Protein AF-A0A3P9BSA8-F1 (afdb_monomer_lite)

Structure (mmCIF, N/CA/C/O backbone):
data_AF-A0A3P9BSA8-F1
#
_entry.id   AF-A0A3P9BSA8-F1
#
loop_
_atom_site.group_PDB
_atom_site.id
_atom_site.type_symbol
_atom_site.label_atom_id
_atom_site.label_alt_id
_atom_site.label_comp_id
_atom_site.label_asym_id
_atom_site.label_entity_id
_atom_site.label_seq_id
_atom_site.pdbx_PDB_ins_code
_atom_site.Cartn_x
_atom_site.Cartn_y
_atom_site.Cartn_z
_atom_site.occupancy
_atom_site.B_iso_or_equiv
_atom_site.auth_seq_id
_atom_site.auth_comp_id
_atom_site.auth_asym_id
_atom_site.auth_atom_id
_atom_site.pdbx_PDB_model_num
ATOM 1 N N . MET A 1 1 ? -86.635 -7.377 85.164 1.00 69.00 1 MET A N 1
ATOM 2 C CA . MET A 1 1 ? -85.212 -7.189 85.533 1.00 69.00 1 MET A CA 1
ATOM 3 C C . MET A 1 1 ? -84.323 -8.302 84.973 1.00 69.00 1 MET A C 1
ATOM 5 O O . MET A 1 1 ? -83.409 -7.974 84.232 1.00 69.00 1 MET A O 1
ATOM 9 N N . GLN A 1 2 ? -84.637 -9.587 85.187 1.00 78.50 2 GLN A N 1
ATOM 10 C CA . GLN A 1 2 ? -83.821 -10.720 84.697 1.00 78.50 2 GLN A CA 1
ATOM 11 C C . GLN A 1 2 ? -83.652 -10.814 83.164 1.00 78.50 2 GLN A C 1
ATOM 13 O O . GLN A 1 2 ? -82.550 -11.069 82.695 1.00 78.50 2 GLN A O 1
ATOM 18 N N . ALA A 1 3 ? -84.695 -10.560 82.361 1.00 82.62 3 ALA A N 1
ATOM 19 C CA . ALA A 1 3 ? -84.593 -10.653 80.894 1.00 82.62 3 ALA A CA 1
ATOM 20 C C . ALA A 1 3 ? -83.617 -9.627 80.277 1.00 82.62 3 ALA A C 1
ATOM 22 O O . ALA A 1 3 ? -82.868 -9.955 79.362 1.00 82.62 3 ALA A O 1
ATOM 23 N N . LYS A 1 4 ? -83.572 -8.400 80.821 1.00 86.06 4 LYS A N 1
ATOM 24 C CA . LYS A 1 4 ? -82.600 -7.372 80.407 1.00 86.06 4 LYS A CA 1
ATOM 25 C C . LYS A 1 4 ? -81.171 -7.752 80.797 1.00 86.06 4 LYS A C 1
ATOM 27 O O . LYS A 1 4 ? -80.270 -7.551 79.997 1.00 86.06 4 LYS A O 1
ATOM 32 N N . GLN A 1 5 ? -80.968 -8.319 81.990 1.00 85.50 5 GLN A N 1
ATOM 33 C CA . GLN A 1 5 ? -79.650 -8.809 82.412 1.00 85.50 5 GLN A CA 1
ATOM 34 C C . GLN A 1 5 ? -79.145 -9.932 81.501 1.00 85.50 5 GLN A C 1
ATOM 36 O O . GLN A 1 5 ? -77.985 -9.912 81.113 1.00 85.50 5 GLN A O 1
ATOM 41 N N . LYS A 1 6 ? -80.021 -10.862 81.107 1.00 89.00 6 LYS A N 1
ATOM 42 C CA . LYS A 1 6 ? -79.661 -11.963 80.208 1.00 89.00 6 LYS A CA 1
ATOM 43 C C . LYS A 1 6 ? -79.291 -11.479 78.798 1.00 89.00 6 LYS A C 1
ATOM 45 O O . LYS A 1 6 ? -78.262 -11.877 78.276 1.00 89.00 6 LYS A O 1
ATOM 50 N N . SER A 1 7 ? -80.074 -10.559 78.229 1.00 92.00 7 SER A N 1
ATOM 51 C CA . SER A 1 7 ? -79.771 -9.953 76.922 1.00 92.00 7 SER A CA 1
ATOM 52 C C . SER A 1 7 ? -78.484 -9.115 76.933 1.00 92.00 7 SER A C 1
ATOM 54 O O . SER A 1 7 ? -77.748 -9.115 75.951 1.00 92.00 7 SER A O 1
ATOM 56 N N . LEU A 1 8 ? -78.193 -8.415 78.036 1.00 92.06 8 LEU A N 1
ATOM 57 C CA . LEU A 1 8 ? -76.926 -7.697 78.199 1.00 92.06 8 LEU A CA 1
ATOM 58 C C . LEU A 1 8 ? -75.738 -8.660 78.277 1.00 92.06 8 LEU A C 1
ATOM 60 O O . LEU A 1 8 ? -74.727 -8.392 77.643 1.00 92.06 8 LEU A O 1
ATOM 64 N N . LEU A 1 9 ? -75.876 -9.774 79.002 1.00 92.00 9 LEU A N 1
ATOM 65 C CA . LEU A 1 9 ? -74.841 -10.806 79.087 1.00 92.00 9 LEU A CA 1
ATOM 66 C C . LEU A 1 9 ? -74.529 -11.396 77.702 1.00 92.00 9 LEU A C 1
ATOM 68 O O . LEU A 1 9 ? -73.380 -11.397 77.288 1.00 92.00 9 LEU A O 1
ATOM 72 N N . GLU A 1 10 ? -75.559 -11.776 76.938 1.00 92.94 10 GLU A N 1
ATOM 73 C CA . GLU A 1 10 ? -75.400 -12.294 75.568 1.00 92.94 10 GLU A CA 1
ATOM 74 C C . GLU A 1 10 ? -74.732 -11.274 74.628 1.00 92.94 10 GLU A C 1
ATOM 76 O O . GLU A 1 10 ? -73.956 -11.645 73.747 1.00 92.94 10 GLU A O 1
ATOM 81 N N . ARG A 1 11 ? -75.011 -9.974 74.808 1.00 94.44 11 ARG A N 1
ATOM 82 C CA . ARG A 1 11 ? -74.362 -8.909 74.032 1.00 94.44 11 ARG A CA 1
ATOM 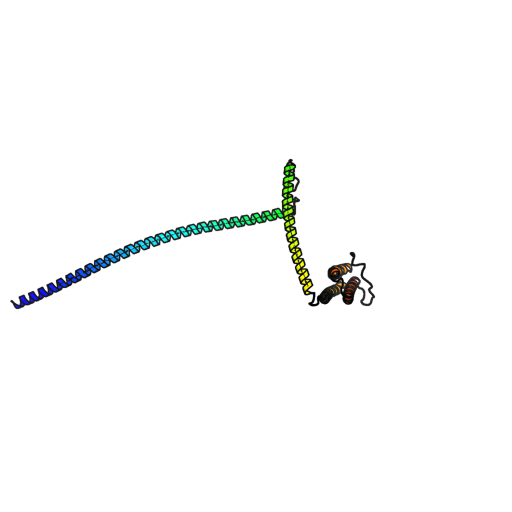83 C C . ARG A 1 11 ? -72.897 -8.721 74.423 1.00 94.44 11 ARG A C 1
ATOM 85 O O . ARG A 1 11 ? -72.099 -8.455 73.531 1.00 94.44 11 ARG A O 1
ATOM 92 N N . VAL A 1 12 ? -72.559 -8.843 75.707 1.00 95.00 12 VAL A N 1
ATOM 93 C CA . VAL A 1 12 ? -71.170 -8.802 76.192 1.00 95.00 12 VAL A CA 1
ATOM 94 C C . VAL A 1 12 ? -70.390 -9.990 75.632 1.00 95.00 12 VAL A C 1
ATOM 96 O O . VAL A 1 12 ? -69.393 -9.762 74.963 1.00 95.00 12 VAL A O 1
ATOM 99 N N . ASP A 1 13 ? -70.912 -11.214 75.744 1.00 94.25 13 ASP A N 1
ATOM 100 C CA . ASP A 1 13 ? -70.261 -12.417 75.199 1.00 94.25 13 ASP A CA 1
ATOM 101 C C . ASP A 1 13 ? -70.039 -12.327 73.675 1.00 94.25 13 ASP A C 1
ATOM 103 O O . ASP A 1 13 ? -69.041 -12.811 73.139 1.00 94.25 13 ASP A O 1
ATOM 107 N N . ALA A 1 14 ? -70.986 -11.723 72.947 1.00 95.62 14 ALA A N 1
ATOM 108 C CA . ALA A 1 14 ? -70.851 -11.494 71.510 1.00 95.62 14 ALA A CA 1
ATOM 109 C C . ALA A 1 14 ? -69.770 -10.452 71.186 1.00 95.62 14 ALA A C 1
ATOM 111 O O . ALA A 1 14 ? -69.006 -10.655 70.246 1.00 95.62 14 ALA A O 1
ATOM 112 N N . LEU A 1 15 ? -69.704 -9.362 71.958 1.00 95.44 15 LEU A N 1
ATOM 113 C CA . LEU A 1 15 ? -68.669 -8.338 71.810 1.00 95.44 15 LEU A CA 1
ATOM 114 C C . LEU A 1 15 ? -67.284 -8.878 72.179 1.00 95.44 15 LEU A C 1
ATOM 116 O O . LEU A 1 15 ? -66.324 -8.551 71.494 1.00 95.44 15 LEU A O 1
ATOM 120 N N . ASP A 1 16 ? -67.177 -9.728 73.200 1.00 95.56 16 ASP A N 1
ATOM 121 C CA . ASP A 1 16 ? -65.910 -10.353 73.591 1.00 95.56 16 ASP A CA 1
ATOM 122 C C . ASP A 1 16 ? -65.367 -11.241 72.465 1.00 95.56 16 ASP A C 1
ATOM 124 O O . ASP A 1 16 ? -64.209 -11.104 72.075 1.00 95.56 16 ASP A O 1
ATOM 128 N N . LYS A 1 17 ? -66.224 -12.062 71.841 1.00 95.50 17 LYS A N 1
ATOM 129 C CA . LYS A 1 17 ? -65.847 -12.847 70.650 1.00 95.50 17 LYS A CA 1
ATOM 130 C C . LYS A 1 17 ? -65.426 -11.971 69.473 1.00 95.50 17 LYS A C 1
ATOM 132 O O . LYS A 1 17 ? -64.481 -12.301 68.763 1.00 95.50 17 LYS A O 1
ATOM 137 N N . GLU A 1 18 ? -66.133 -10.867 69.245 1.00 96.38 18 GLU A N 1
ATOM 138 C CA . GLU A 1 18 ? -65.810 -9.920 68.175 1.00 96.38 18 GLU A CA 1
ATOM 139 C C . GLU A 1 18 ? -64.452 -9.239 68.434 1.00 96.38 18 GLU A C 1
ATOM 141 O O . GLU A 1 18 ? -63.643 -9.105 67.517 1.00 96.38 18 GLU A O 1
ATOM 146 N N . CYS A 1 19 ? -64.148 -8.894 69.690 1.00 95.94 19 CYS A N 1
ATOM 147 C CA . CYS A 1 19 ? -62.846 -8.378 70.115 1.00 95.94 19 CYS A CA 1
ATOM 148 C C . CYS A 1 19 ? -61.715 -9.404 69.935 1.00 95.94 19 CYS A C 1
ATOM 150 O O . CYS A 1 19 ? -60.649 -9.033 69.440 1.00 95.94 19 CYS A O 1
ATOM 152 N N . GLU A 1 20 ? -61.933 -10.674 70.294 1.00 96.25 20 GLU A N 1
ATOM 153 C CA . GLU A 1 20 ? -60.958 -11.759 70.096 1.00 96.25 20 GLU A CA 1
ATOM 154 C C . GLU A 1 20 ? -60.654 -11.986 68.604 1.00 96.25 20 GLU A C 1
ATOM 156 O O . GLU A 1 20 ? -59.488 -12.071 68.204 1.00 96.25 20 GLU A O 1
ATOM 161 N N . GLU A 1 21 ? -61.689 -12.025 67.758 1.00 96.56 21 GLU A N 1
ATOM 162 C CA . GLU A 1 21 ? -61.552 -12.175 66.303 1.00 96.56 21 GLU A CA 1
ATOM 163 C C . GLU A 1 21 ? -60.793 -10.983 65.692 1.00 96.56 21 GLU A C 1
ATOM 165 O O . GLU A 1 21 ? -59.870 -11.168 64.893 1.00 96.56 21 GLU A O 1
ATOM 170 N N . LEU A 1 22 ? -61.128 -9.753 66.102 1.00 96.56 22 LEU A N 1
ATOM 171 C CA . LEU A 1 22 ? -60.435 -8.543 65.655 1.00 96.56 22 LEU A CA 1
ATOM 172 C C . LEU A 1 22 ? -58.971 -8.520 66.104 1.00 96.56 22 LEU A C 1
ATOM 174 O O . LEU A 1 22 ? -58.112 -8.168 65.298 1.00 96.56 22 LEU A O 1
ATOM 178 N N . GLN A 1 23 ? -58.660 -8.924 67.340 1.00 95.94 23 GLN A N 1
ATOM 179 C CA . GLN A 1 23 ? -57.276 -9.037 67.816 1.00 95.94 23 GLN A CA 1
ATOM 180 C C . GLN A 1 23 ? -56.471 -10.040 66.993 1.00 95.94 23 GLN A C 1
ATOM 182 O O . GLN A 1 23 ? -55.339 -9.745 66.608 1.00 95.94 23 GLN A O 1
ATOM 187 N N . LYS A 1 24 ? -57.056 -11.198 66.674 1.00 96.44 24 LYS A N 1
ATOM 188 C CA . LYS A 1 24 ? -56.403 -12.199 65.829 1.00 96.44 24 LYS A CA 1
ATOM 189 C C . LYS A 1 24 ? -56.128 -11.655 64.426 1.00 96.44 24 LYS A C 1
ATOM 191 O O . LYS A 1 24 ? -55.011 -11.775 63.930 1.00 96.44 24 LYS A O 1
ATOM 196 N N . GLN A 1 25 ? -57.115 -11.010 63.802 1.00 96.50 25 GLN A N 1
ATOM 197 C CA . GLN A 1 25 ? -56.941 -10.397 62.482 1.00 96.50 25 GLN A CA 1
ATOM 198 C C . GLN A 1 25 ? -55.922 -9.253 62.490 1.00 96.50 25 GLN A C 1
ATOM 200 O O . GLN A 1 25 ? -55.215 -9.072 61.498 1.00 96.50 25 GLN A O 1
ATOM 205 N N . LEU A 1 26 ? -55.851 -8.479 63.577 1.00 96.44 26 LEU A N 1
ATOM 206 C CA . LEU A 1 26 ? -54.847 -7.434 63.752 1.00 96.44 26 LEU A CA 1
ATOM 207 C C . LEU A 1 26 ? -53.445 -8.051 63.815 1.00 96.44 26 LEU A C 1
ATOM 209 O O . LEU A 1 26 ? -52.583 -7.641 63.049 1.00 96.44 26 LEU A O 1
ATOM 213 N N . GLY A 1 27 ? -53.259 -9.111 64.611 1.00 96.25 27 GLY A N 1
ATOM 214 C CA . GLY A 1 27 ? -51.990 -9.842 64.692 1.00 96.25 27 GLY A CA 1
ATOM 215 C C . GLY A 1 27 ? -51.547 -10.422 63.346 1.00 96.25 27 GLY A C 1
ATOM 216 O O . GLY A 1 27 ? -50.414 -10.213 62.922 1.00 96.25 27 GLY A O 1
ATOM 217 N N . GLU A 1 28 ? -52.458 -11.063 62.606 1.00 96.81 28 GLU A N 1
ATOM 218 C CA . GLU A 1 28 ? -52.155 -11.566 61.258 1.00 96.81 28 GLU A CA 1
ATOM 219 C C . GLU A 1 28 ? -51.806 -10.439 60.269 1.00 96.81 28 GLU A C 1
ATOM 221 O O . GLU A 1 28 ? -50.996 -10.629 59.358 1.00 96.81 28 GLU A O 1
ATOM 226 N N . ARG A 1 29 ? -52.435 -9.263 60.398 1.00 96.00 29 ARG A N 1
ATOM 227 C CA . ARG A 1 29 ? -52.115 -8.087 59.576 1.00 96.00 29 ARG A CA 1
ATOM 228 C C . ARG A 1 29 ? -50.757 -7.496 59.934 1.00 96.00 29 ARG A C 1
ATOM 230 O O . ARG A 1 29 ? -50.018 -7.164 59.010 1.00 96.00 29 ARG A O 1
ATOM 237 N N . ASP A 1 30 ? -50.428 -7.413 61.217 1.00 96.38 30 ASP A N 1
ATOM 238 C CA . ASP A 1 30 ? -49.144 -6.910 61.706 1.00 96.38 30 ASP A CA 1
ATOM 239 C C . ASP A 1 30 ? -47.993 -7.815 61.243 1.00 96.38 30 ASP A C 1
ATOM 241 O O . ASP A 1 30 ? -47.002 -7.325 60.702 1.00 96.38 30 ASP A O 1
ATOM 245 N N . GLU A 1 31 ? -48.149 -9.140 61.325 1.00 96.81 31 GLU A N 1
ATOM 246 C CA . GLU A 1 31 ? -47.165 -10.099 60.800 1.00 96.81 31 GLU A CA 1
ATOM 247 C C . GLU A 1 31 ? -46.960 -9.951 59.284 1.00 96.81 31 GLU A C 1
ATOM 249 O O . GLU A 1 31 ? -45.823 -9.898 58.803 1.00 96.81 31 GLU A O 1
ATOM 254 N N . ARG A 1 32 ? -48.050 -9.819 58.510 1.00 96.88 32 ARG A N 1
ATOM 255 C CA . ARG A 1 32 ? -47.963 -9.556 57.061 1.00 96.88 32 ARG A CA 1
ATOM 256 C C . ARG A 1 32 ? -47.283 -8.220 56.770 1.00 96.88 32 ARG A C 1
ATOM 258 O O . ARG A 1 32 ? -46.502 -8.135 55.825 1.00 96.88 32 ARG A O 1
ATOM 265 N N . GLN A 1 33 ? -47.574 -7.184 57.555 1.00 97.00 33 GLN A N 1
ATOM 266 C CA . GLN A 1 33 ? -46.971 -5.864 57.402 1.00 97.00 33 GLN A CA 1
ATOM 267 C C . GLN A 1 33 ? -45.461 -5.909 57.658 1.00 97.00 33 GLN A C 1
ATOM 269 O O . GLN A 1 33 ? -44.705 -5.352 56.862 1.00 97.00 33 GLN A O 1
ATOM 274 N N . ILE A 1 34 ? -45.019 -6.616 58.700 1.00 97.00 34 ILE A N 1
ATOM 275 C CA . ILE A 1 34 ? -43.595 -6.831 58.993 1.00 97.00 34 ILE A CA 1
ATOM 276 C C . ILE A 1 34 ? -42.922 -7.592 57.842 1.00 97.00 34 ILE A C 1
ATOM 278 O O . ILE A 1 34 ? -41.858 -7.184 57.372 1.00 97.00 34 ILE A O 1
ATOM 282 N N . GLY A 1 35 ? -43.558 -8.652 57.329 1.00 97.88 35 GLY A N 1
ATOM 283 C CA . GLY A 1 35 ? -43.037 -9.419 56.193 1.00 97.88 35 GLY A CA 1
ATOM 284 C C . GLY A 1 35 ? -42.864 -8.572 54.927 1.00 97.88 35 GLY A C 1
ATOM 285 O O . GLY A 1 35 ? -41.809 -8.606 54.292 1.00 97.88 35 GLY A O 1
ATOM 286 N N . LEU A 1 36 ? -43.866 -7.755 54.589 1.00 97.19 36 LEU A N 1
ATOM 287 C CA . LEU A 1 36 ? -43.806 -6.840 53.445 1.00 97.19 36 LEU A CA 1
ATOM 288 C C . LEU A 1 36 ? -42.748 -5.742 53.626 1.00 97.19 36 LEU A C 1
ATOM 290 O O . LEU A 1 36 ? -42.067 -5.397 52.663 1.00 97.19 36 LEU A O 1
ATOM 294 N N . GLN A 1 37 ? -42.582 -5.204 54.839 1.00 97.44 37 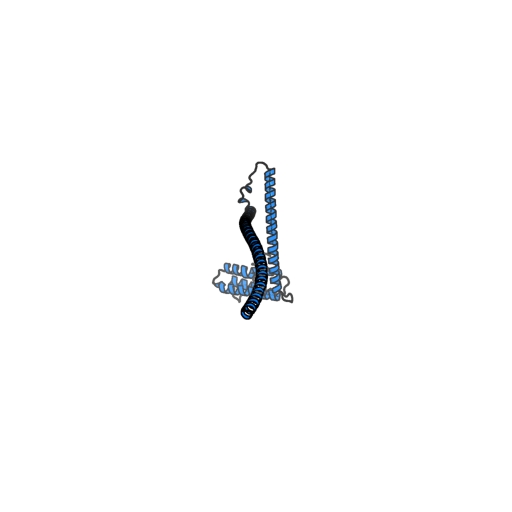GLN A N 1
ATOM 295 C CA . GLN A 1 37 ? -41.529 -4.226 55.134 1.00 97.44 37 GLN A CA 1
ATOM 296 C C . GLN A 1 37 ? -40.132 -4.826 54.961 1.00 97.44 37 GLN A C 1
ATOM 298 O O . GLN A 1 37 ? -39.281 -4.197 54.336 1.00 97.44 37 GLN A O 1
ATOM 303 N N . SER A 1 38 ? -39.912 -6.051 55.445 1.00 97.56 38 SER A N 1
ATOM 304 C CA . SER A 1 38 ? -38.637 -6.751 55.267 1.00 97.56 38 SER A CA 1
ATOM 305 C C . SER A 1 38 ? -38.318 -6.986 53.787 1.00 97.56 38 SER A C 1
ATOM 307 O O . SER A 1 38 ? -37.206 -6.696 53.351 1.00 97.56 38 SER A O 1
ATOM 309 N N . GLN A 1 39 ? -39.304 -7.416 52.990 1.00 98.00 39 GLN A N 1
ATOM 310 C CA . GLN A 1 39 ? -39.134 -7.583 51.542 1.00 98.00 39 GLN A CA 1
ATOM 311 C C . GLN A 1 39 ? -38.839 -6.256 50.835 1.00 98.00 39 GLN A C 1
ATOM 313 O O . GLN A 1 39 ? -37.953 -6.195 49.988 1.00 98.00 39 GLN A O 1
ATOM 318 N N . LEU A 1 40 ? -39.553 -5.180 51.182 1.00 97.25 40 LEU A N 1
ATOM 319 C CA . LEU A 1 40 ? -39.298 -3.851 50.621 1.00 97.25 40 LEU A CA 1
ATOM 320 C C . LEU A 1 40 ? -37.881 -3.369 50.919 1.00 97.25 40 LEU A C 1
ATOM 322 O O . LEU A 1 40 ? -37.245 -2.787 50.041 1.00 97.25 40 LEU A O 1
ATOM 326 N N . GLN A 1 41 ? -37.393 -3.616 52.133 1.00 97.69 41 GLN A N 1
ATOM 327 C CA . GLN A 1 41 ? -36.051 -3.225 52.532 1.00 97.69 41 GLN A CA 1
ATOM 328 C C . GLN A 1 41 ? -34.992 -3.987 51.731 1.00 97.69 41 GLN A C 1
ATOM 330 O O . GLN A 1 41 ? -34.142 -3.345 51.113 1.00 97.69 41 GLN A O 1
ATOM 335 N N . GLN A 1 42 ? -35.128 -5.312 51.619 1.00 97.94 42 GLN A N 1
ATOM 336 C CA . GLN A 1 42 ? -34.238 -6.146 50.807 1.00 97.94 42 GLN A CA 1
ATOM 337 C C . GLN A 1 42 ? -34.230 -5.715 49.330 1.00 97.94 42 GLN A C 1
ATOM 339 O O . GLN A 1 42 ? -33.172 -5.496 48.746 1.00 97.94 42 GLN A O 1
ATOM 344 N N . MET A 1 43 ? -35.407 -5.496 48.735 1.00 96.81 43 MET A N 1
ATOM 345 C CA . MET A 1 43 ? -35.515 -5.015 47.352 1.00 96.81 43 MET A CA 1
ATOM 346 C C . MET A 1 43 ? -34.901 -3.620 47.163 1.00 96.81 43 MET A C 1
ATOM 348 O O . MET A 1 43 ? -34.460 -3.277 46.064 1.00 96.81 43 MET A O 1
ATOM 352 N N . SER A 1 44 ? -34.897 -2.785 48.208 1.00 97.12 44 SER A N 1
ATOM 353 C CA . SER A 1 44 ? -34.256 -1.468 48.167 1.00 97.12 44 SER A CA 1
ATOM 354 C C . SER A 1 44 ? -32.730 -1.580 48.188 1.00 97.12 44 SER A C 1
ATOM 356 O O . SER A 1 44 ? -32.078 -0.904 47.394 1.00 97.12 44 SER A O 1
ATOM 358 N N . GLU A 1 45 ? -32.185 -2.485 49.005 1.00 97.94 45 GLU A N 1
ATOM 359 C CA . GLU A 1 45 ? -30.748 -2.756 49.112 1.00 97.94 45 GLU A CA 1
ATOM 360 C C . GLU A 1 45 ? -30.205 -3.335 47.797 1.00 97.94 45 GLU A C 1
ATOM 362 O O . GLU A 1 45 ? -29.267 -2.782 47.221 1.00 97.94 45 GLU A O 1
ATOM 367 N N . GLU A 1 46 ? -30.872 -4.349 47.233 1.00 97.94 46 GLU A N 1
ATOM 368 C CA . GLU A 1 46 ? -30.516 -4.931 45.927 1.00 97.94 46 GLU A CA 1
ATOM 369 C C . GLU A 1 46 ? -30.540 -3.879 44.803 1.00 97.94 46 GLU A C 1
ATOM 371 O O . GLU A 1 46 ? -29.680 -3.849 43.918 1.00 97.94 46 GLU A O 1
ATOM 376 N N . LYS A 1 47 ? -31.514 -2.962 44.836 1.00 97.25 47 LYS A N 1
ATOM 377 C CA . LYS A 1 47 ? -31.618 -1.871 43.861 1.00 97.25 47 LYS A CA 1
ATOM 378 C C . LYS A 1 47 ? -30.472 -0.867 43.991 1.00 97.25 47 LYS A C 1
ATOM 380 O O . LYS A 1 47 ? -30.019 -0.352 42.966 1.00 97.25 47 LYS A O 1
ATOM 385 N N . GLU A 1 48 ? -30.042 -0.533 45.204 1.00 97.88 48 GLU A N 1
ATOM 386 C CA . GLU A 1 48 ? -28.886 0.346 45.411 1.00 97.88 48 GLU A CA 1
ATOM 387 C C . GLU A 1 48 ? -27.586 -0.318 44.959 1.00 97.88 48 GLU A C 1
ATOM 389 O O . GLU A 1 48 ? -26.784 0.319 44.273 1.00 97.88 48 GLU A O 1
ATOM 394 N N . GLU A 1 49 ? -27.426 -1.610 45.230 1.00 98.06 49 GLU A N 1
ATOM 395 C CA . GLU A 1 49 ? -26.252 -2.373 44.815 1.00 98.06 49 GLU A CA 1
ATOM 396 C C . GLU A 1 49 ? -26.144 -2.466 43.283 1.00 98.06 49 GLU A C 1
ATOM 398 O O . GLU A 1 49 ? -25.102 -2.149 42.702 1.00 98.06 49 GLU A O 1
ATOM 403 N N . LEU A 1 50 ? -27.249 -2.775 42.594 1.00 98.06 50 LEU A N 1
ATOM 404 C CA . LEU A 1 50 ? -27.300 -2.775 41.128 1.00 98.06 50 LEU A CA 1
ATOM 405 C C . LEU A 1 50 ? -27.040 -1.387 40.529 1.00 98.06 50 LEU A C 1
ATOM 407 O O . LEU A 1 50 ? -26.399 -1.269 39.481 1.00 98.06 50 LEU A O 1
ATOM 411 N N . ARG A 1 51 ? -27.511 -0.317 41.181 1.00 98.19 51 ARG A N 1
ATOM 412 C CA . ARG A 1 51 ? -27.218 1.061 40.754 1.00 98.19 51 ARG A CA 1
ATOM 413 C C . ARG A 1 51 ? -25.732 1.379 40.875 1.00 98.19 51 ARG A C 1
ATOM 415 O O . ARG A 1 51 ? -25.177 1.943 39.934 1.00 98.19 51 ARG A O 1
ATOM 422 N N . ALA A 1 52 ? -25.093 0.985 41.975 1.00 97.81 52 ALA A N 1
ATOM 423 C CA . ALA A 1 52 ? -23.657 1.166 42.166 1.00 97.81 52 ALA A CA 1
ATOM 424 C C . ALA A 1 52 ? -22.848 0.402 41.102 1.00 97.81 52 ALA A C 1
ATOM 426 O O . ALA A 1 52 ? -21.951 0.970 40.470 1.00 97.81 52 ALA A O 1
ATOM 427 N N . GLN A 1 53 ? -23.220 -0.850 40.819 1.00 98.31 53 GLN A N 1
ATOM 428 C CA . GLN A 1 53 ? -22.596 -1.643 39.754 1.00 98.31 53 GLN A CA 1
ATOM 429 C C . GLN A 1 53 ? -22.758 -0.986 38.378 1.00 98.31 53 GLN A C 1
ATOM 431 O O . GLN A 1 53 ? -21.795 -0.910 37.614 1.00 98.31 53 GLN A O 1
ATOM 436 N N . LEU A 1 54 ? -23.946 -0.459 38.061 1.00 98.12 54 LEU A N 1
ATOM 437 C CA . LEU A 1 54 ? -24.187 0.234 36.796 1.00 98.12 54 LEU A CA 1
ATOM 438 C C . LEU A 1 54 ? -23.306 1.482 36.656 1.00 98.12 54 LEU A C 1
ATOM 440 O O . LEU A 1 54 ? -22.712 1.683 35.597 1.00 98.12 54 LEU A O 1
ATOM 444 N N . THR A 1 55 ? -23.175 2.289 37.713 1.00 97.81 55 THR A N 1
ATOM 445 C CA . THR A 1 55 ? -22.287 3.465 37.693 1.00 97.81 55 THR A CA 1
ATOM 446 C C . THR A 1 55 ? -20.823 3.073 37.508 1.00 97.81 55 THR A C 1
ATOM 448 O O . THR A 1 55 ? -20.120 3.676 36.700 1.00 97.81 55 THR A O 1
ATOM 451 N N . GLN A 1 56 ? -20.373 1.997 38.159 1.00 98.25 56 GLN A N 1
ATOM 452 C CA . GLN A 1 56 ? -19.011 1.493 37.995 1.00 98.25 56 GLN A CA 1
ATOM 453 C C . GLN A 1 56 ? -18.746 1.005 36.561 1.00 98.25 56 GLN A C 1
ATOM 455 O O . GLN A 1 56 ? -17.679 1.268 36.002 1.00 98.25 56 GLN A O 1
ATOM 460 N N . GLN A 1 57 ? -19.716 0.323 35.944 1.00 97.38 57 GLN A N 1
ATOM 461 C CA . GLN A 1 57 ? -19.632 -0.106 34.544 1.00 97.38 57 GLN A CA 1
ATOM 462 C C . GLN A 1 57 ? -19.596 1.091 33.582 1.00 97.38 57 GLN A C 1
ATOM 464 O O . GLN A 1 57 ? -18.829 1.082 32.620 1.00 97.38 57 GLN A O 1
ATOM 469 N N . GLN A 1 58 ? -20.372 2.144 33.850 1.00 98.12 58 GLN A N 1
ATOM 470 C CA . GLN A 1 58 ? -20.346 3.378 33.056 1.00 98.12 58 GLN A CA 1
ATOM 471 C C . GLN A 1 58 ? -18.973 4.062 33.108 1.00 98.12 58 GLN A C 1
ATOM 473 O O . GLN A 1 58 ? -18.433 4.418 32.059 1.00 98.12 58 GLN A O 1
ATOM 478 N N . ASP A 1 59 ? -18.368 4.165 34.292 1.00 98.12 59 ASP A N 1
ATOM 479 C CA . ASP A 1 59 ? -17.024 4.731 34.456 1.00 98.12 59 ASP A CA 1
ATOM 480 C C . ASP A 1 59 ? -15.952 3.906 33.736 1.00 98.12 59 ASP A C 1
ATOM 482 O O . ASP A 1 59 ? -15.042 4.462 33.114 1.00 98.12 59 ASP A O 1
ATOM 486 N N . LEU A 1 60 ? -16.051 2.573 33.788 1.00 98.44 60 LEU A N 1
ATOM 487 C CA . LEU A 1 60 ? -15.135 1.687 33.070 1.00 98.44 60 LEU A CA 1
ATOM 488 C C . LEU A 1 60 ? -15.254 1.877 31.552 1.00 98.44 60 LEU A C 1
ATOM 490 O O . LEU A 1 60 ? -14.239 2.008 30.868 1.00 98.44 60 LEU A O 1
ATOM 494 N N . CYS A 1 61 ? -16.480 1.954 31.029 1.00 98.06 61 CYS A N 1
ATOM 495 C CA . CYS A 1 61 ? -16.730 2.226 29.615 1.00 98.06 61 CYS A CA 1
ATOM 496 C C . CYS A 1 61 ? -16.140 3.572 29.177 1.00 98.06 61 CYS A C 1
ATOM 498 O O . CYS A 1 61 ? -15.526 3.643 28.114 1.00 98.06 61 CYS A O 1
ATOM 500 N N . LEU A 1 62 ? -16.259 4.622 29.997 1.00 98.31 62 LEU A N 1
ATOM 501 C CA . LEU A 1 62 ? -15.651 5.925 29.711 1.00 98.31 62 LEU A CA 1
ATOM 502 C C . LEU A 1 62 ? -14.118 5.853 29.670 1.00 98.31 62 LEU A C 1
ATOM 504 O O . LEU A 1 62 ? -13.501 6.422 28.768 1.00 98.31 62 LEU A O 1
ATOM 508 N N . LYS A 1 63 ? -13.490 5.117 30.596 1.00 98.31 63 LYS A N 1
ATOM 509 C CA . LYS A 1 63 ? -12.032 4.900 30.586 1.00 98.31 63 LYS A CA 1
ATOM 510 C C . LYS A 1 63 ? -11.581 4.171 29.321 1.00 98.31 63 LYS A C 1
ATOM 512 O O . LYS A 1 63 ? -10.686 4.654 28.631 1.00 98.31 63 LYS A O 1
ATOM 517 N N . LEU A 1 64 ? -12.253 3.074 28.969 1.00 98.19 64 LEU A N 1
ATOM 518 C CA . LEU A 1 64 ? -11.959 2.306 27.755 1.00 98.19 64 LEU A CA 1
ATOM 519 C C . LEU A 1 64 ? -12.167 3.135 26.478 1.00 98.19 64 LEU A C 1
ATOM 521 O O . LEU A 1 64 ? -11.387 3.027 25.534 1.00 98.19 64 LEU A O 1
ATOM 525 N N . GLN A 1 65 ? -13.185 3.999 26.446 1.00 98.25 65 GLN A N 1
ATOM 526 C CA . GLN A 1 65 ? -13.428 4.921 25.335 1.00 98.25 65 GLN A CA 1
ATOM 527 C C . GLN A 1 65 ? -12.249 5.893 25.144 1.00 98.25 65 GLN A C 1
ATOM 529 O O . GLN A 1 65 ? -11.803 6.101 24.014 1.00 98.25 65 GLN A O 1
ATOM 534 N N . ASN A 1 66 ? -11.720 6.453 26.235 1.00 97.94 66 ASN A N 1
ATOM 535 C CA . ASN A 1 66 ? -10.588 7.383 26.199 1.00 97.94 66 ASN A CA 1
ATOM 536 C C . ASN A 1 66 ? -9.283 6.689 25.776 1.00 97.94 66 ASN A C 1
ATOM 538 O O . ASN A 1 66 ? -8.537 7.221 24.948 1.00 97.94 66 ASN A O 1
ATOM 542 N N . GLU A 1 67 ? -9.020 5.484 26.289 1.00 98.12 67 GLU A N 1
ATOM 543 C CA . GLU A 1 67 ? -7.868 4.674 25.871 1.00 98.12 67 GLU A CA 1
ATOM 544 C C . GLU A 1 67 ? -7.948 4.332 24.383 1.00 98.12 67 GLU A C 1
ATOM 546 O O . GLU A 1 67 ? -6.981 4.531 23.647 1.00 98.12 67 GLU A O 1
ATOM 551 N N . LYS A 1 68 ? -9.127 3.915 23.905 1.00 98.12 68 LYS A N 1
ATOM 552 C CA . LYS A 1 68 ? -9.367 3.653 22.482 1.00 98.12 68 LYS A CA 1
ATOM 553 C C . LYS A 1 68 ? -9.068 4.880 21.619 1.00 98.12 68 LYS A C 1
ATOM 555 O O . LYS A 1 68 ? -8.414 4.742 20.591 1.00 98.12 68 LYS A O 1
ATOM 560 N N . GLN A 1 69 ? -9.529 6.068 22.013 1.00 98.31 69 GLN A N 1
ATOM 561 C CA . GLN A 1 69 ? -9.257 7.306 21.270 1.00 98.31 69 GLN A CA 1
ATOM 562 C C . GLN A 1 69 ? -7.763 7.637 21.232 1.00 98.31 69 GLN A C 1
ATOM 564 O O . GLN A 1 69 ? -7.240 8.027 20.190 1.00 98.31 69 GLN A O 1
ATOM 569 N N . THR A 1 70 ? -7.070 7.437 22.352 1.00 98.25 70 THR A N 1
ATOM 570 C CA . THR A 1 70 ? -5.624 7.667 22.455 1.00 98.25 70 THR A CA 1
ATOM 571 C C . THR A 1 70 ? -4.848 6.721 21.538 1.00 98.25 70 THR A C 1
ATOM 573 O O . THR A 1 70 ? -4.015 7.162 20.749 1.00 98.25 70 THR A O 1
ATOM 576 N N . LEU A 1 71 ? -5.170 5.426 21.575 1.00 98.06 71 LEU A N 1
ATOM 577 C CA . LEU A 1 71 ? -4.551 4.418 20.711 1.00 98.06 71 LEU A CA 1
ATOM 578 C C . LEU A 1 71 ? -4.844 4.656 19.228 1.00 98.06 71 LEU A C 1
ATOM 580 O O . LEU A 1 71 ? -3.957 4.480 18.392 1.00 98.06 71 LEU A O 1
ATOM 584 N N . GLN A 1 72 ? -6.064 5.085 18.898 1.00 98.38 72 GLN A N 1
ATOM 585 C CA . GLN A 1 72 ? -6.423 5.445 17.529 1.00 98.38 72 GLN A CA 1
ATOM 586 C C . GLN A 1 72 ? -5.536 6.584 17.022 1.00 98.38 72 GLN A C 1
ATOM 588 O O . GLN A 1 72 ? -4.927 6.456 15.965 1.00 98.38 72 GLN A O 1
ATOM 593 N N . LYS A 1 73 ? -5.378 7.646 17.821 1.00 98.25 73 LYS A N 1
ATOM 594 C CA . LYS A 1 73 ? -4.525 8.784 17.469 1.00 98.25 73 LYS A CA 1
ATOM 595 C C . LYS A 1 73 ? -3.074 8.361 17.218 1.00 98.25 73 LYS A C 1
ATOM 597 O O . LYS A 1 73 ? -2.494 8.757 16.215 1.00 98.25 73 LYS A O 1
ATOM 602 N N . HIS A 1 74 ? -2.506 7.521 18.084 1.00 98.31 74 HIS A N 1
ATOM 603 C CA . HIS A 1 74 ? -1.148 7.003 17.887 1.00 98.31 74 HIS A CA 1
ATOM 604 C C . HIS A 1 74 ? -1.013 6.137 16.632 1.00 98.31 74 HIS A C 1
ATOM 606 O O . HIS A 1 74 ? 0.016 6.177 15.964 1.00 98.31 74 HIS A O 1
ATOM 612 N N . THR A 1 75 ? -2.046 5.363 16.298 1.00 98.00 75 THR A N 1
ATOM 613 C CA . THR A 1 75 ? -2.069 4.562 15.068 1.00 98.00 75 THR A CA 1
ATOM 614 C C . THR A 1 75 ? -2.059 5.464 13.835 1.00 98.00 75 THR A C 1
ATOM 616 O O . THR A 1 75 ? -1.303 5.212 12.899 1.00 98.00 75 THR A O 1
ATOM 619 N N . ASP A 1 76 ? -2.848 6.539 13.851 1.00 98.06 76 ASP A N 1
ATOM 620 C CA . ASP A 1 76 ? -2.910 7.511 12.759 1.00 98.06 76 ASP A CA 1
ATOM 621 C C . ASP A 1 76 ? -1.570 8.259 12.598 1.00 98.06 76 ASP A C 1
ATOM 623 O O . ASP A 1 76 ? -1.063 8.393 11.485 1.00 98.06 76 ASP A O 1
ATOM 627 N N . GLU A 1 77 ? -0.944 8.674 13.706 1.00 98.31 77 GLU A N 1
ATOM 628 C CA . GLU A 1 77 ? 0.398 9.279 13.716 1.00 98.31 77 GLU A CA 1
ATOM 629 C C . GLU A 1 77 ? 1.456 8.331 13.128 1.00 98.31 77 GLU A C 1
ATOM 631 O O . GLU A 1 77 ? 2.258 8.736 12.285 1.00 98.31 77 GLU A O 1
ATOM 636 N N . LEU A 1 78 ? 1.443 7.055 13.528 1.00 98.19 78 LEU A N 1
ATOM 637 C CA . LEU A 1 78 ? 2.397 6.063 13.036 1.00 98.19 78 LEU A CA 1
ATOM 638 C C . LEU A 1 78 ? 2.225 5.802 11.535 1.00 98.19 78 LEU A C 1
ATOM 640 O O . LEU A 1 78 ? 3.220 5.690 10.820 1.00 98.19 78 LEU A O 1
ATOM 644 N N . ASN A 1 79 ? 0.982 5.728 11.052 1.00 98.12 79 ASN A N 1
ATOM 645 C CA . ASN A 1 79 ? 0.692 5.554 9.629 1.00 98.12 79 ASN A CA 1
ATOM 646 C C . ASN A 1 79 ? 1.248 6.714 8.797 1.00 98.12 79 ASN A C 1
ATOM 648 O O . ASN A 1 79 ? 1.922 6.466 7.799 1.00 98.12 79 ASN A O 1
ATOM 652 N N . ASN A 1 80 ? 1.059 7.956 9.253 1.00 97.81 80 ASN A N 1
ATOM 653 C CA . ASN A 1 80 ? 1.615 9.130 8.579 1.00 97.81 80 ASN A CA 1
ATOM 654 C C . ASN A 1 80 ? 3.151 9.072 8.519 1.00 97.81 80 ASN A C 1
ATOM 656 O O . ASN A 1 80 ? 3.723 9.222 7.443 1.00 97.81 80 ASN A O 1
ATOM 660 N N . CYS A 1 81 ? 3.823 8.755 9.633 1.00 98.06 81 CYS A N 1
ATOM 661 C CA . CYS A 1 81 ? 5.282 8.586 9.653 1.00 98.06 81 CYS A CA 1
ATOM 662 C C . CYS A 1 81 ? 5.759 7.488 8.690 1.00 98.06 81 CYS A C 1
ATOM 664 O O . CYS A 1 81 ? 6.796 7.617 8.040 1.00 98.06 81 CYS A O 1
ATOM 666 N N . VAL A 1 82 ? 5.021 6.379 8.610 1.00 98.00 82 VAL A N 1
ATOM 667 C CA . VAL A 1 82 ? 5.335 5.279 7.694 1.00 98.00 82 VAL A CA 1
ATOM 668 C C . VAL A 1 82 ? 5.199 5.726 6.240 1.00 98.00 82 VAL A C 1
ATOM 670 O O . VAL A 1 82 ? 6.036 5.351 5.420 1.00 98.00 82 VAL A O 1
ATOM 673 N N . ASP A 1 83 ? 4.180 6.511 5.908 1.00 97.44 83 ASP A N 1
ATOM 674 C CA . ASP A 1 83 ? 3.984 7.015 4.551 1.00 97.44 83 ASP A CA 1
ATOM 675 C C . ASP A 1 83 ? 5.056 8.044 4.166 1.00 97.44 83 ASP A C 1
ATOM 677 O O . ASP A 1 83 ? 5.669 7.898 3.106 1.00 97.44 83 ASP A O 1
ATOM 681 N N . GLU A 1 84 ? 5.416 8.963 5.065 1.00 97.81 84 GLU A N 1
ATOM 682 C CA . GLU A 1 84 ? 6.557 9.874 4.878 1.00 97.81 84 GLU A CA 1
ATOM 683 C C . GLU A 1 84 ? 7.873 9.107 4.652 1.00 97.81 84 GLU A C 1
ATOM 685 O O . GLU A 1 84 ? 8.644 9.411 3.736 1.00 97.81 84 GLU A O 1
ATOM 690 N N . LEU A 1 85 ? 8.132 8.059 5.443 1.00 96.69 85 LEU A N 1
ATOM 691 C CA . LEU A 1 85 ? 9.321 7.219 5.279 1.00 96.69 85 LEU A CA 1
ATOM 692 C C . LEU A 1 85 ? 9.314 6.454 3.951 1.00 96.69 85 LEU A C 1
ATOM 694 O O . LEU A 1 85 ? 10.368 6.309 3.327 1.00 96.69 85 LEU A O 1
ATOM 698 N N . LYS A 1 86 ? 8.157 5.963 3.493 1.00 97.25 86 LYS A N 1
ATOM 699 C CA . LYS A 1 86 ? 8.044 5.301 2.183 1.00 97.25 86 LYS A CA 1
ATOM 700 C C . LYS A 1 86 ? 8.376 6.265 1.051 1.00 97.25 86 LYS A C 1
ATOM 702 O O . LYS A 1 86 ? 9.133 5.882 0.158 1.00 97.25 86 LYS A O 1
ATOM 707 N N . GLU A 1 87 ? 7.839 7.483 1.091 1.00 97.31 87 GLU A N 1
ATOM 708 C CA . GLU A 1 87 ? 8.139 8.524 0.104 1.00 97.31 87 GLU A CA 1
ATOM 709 C C . GLU A 1 87 ? 9.630 8.877 0.113 1.00 97.31 87 GLU A C 1
ATOM 711 O O . GLU A 1 87 ? 10.273 8.901 -0.939 1.00 97.31 87 GLU A O 1
ATOM 716 N N . TYR A 1 88 ? 10.222 9.037 1.299 1.00 96.50 88 TYR A N 1
ATOM 717 C CA . TYR A 1 88 ? 11.651 9.304 1.442 1.00 96.50 88 TYR A CA 1
ATOM 718 C C . TYR A 1 88 ? 12.525 8.186 0.848 1.00 96.50 88 TYR A C 1
ATOM 720 O O . TYR A 1 88 ? 13.475 8.451 0.109 1.00 96.50 88 TYR A O 1
ATOM 728 N N . VAL A 1 89 ? 12.187 6.919 1.110 1.00 95.12 89 VAL A N 1
ATOM 729 C CA . VAL A 1 89 ? 12.905 5.763 0.547 1.00 95.12 89 VAL A CA 1
ATOM 730 C C . VAL A 1 89 ? 12.757 5.696 -0.975 1.00 95.12 89 VAL A C 1
ATOM 732 O O . VAL A 1 89 ? 13.722 5.359 -1.664 1.00 95.12 89 VAL A O 1
ATOM 735 N N . GLN A 1 90 ? 11.581 6.012 -1.522 1.00 94.00 90 GLN A N 1
ATOM 736 C CA . GLN A 1 90 ? 11.388 6.080 -2.974 1.00 94.00 90 GLN A CA 1
ATOM 737 C C . GLN A 1 90 ? 12.257 7.173 -3.598 1.00 94.00 90 GLN A C 1
ATOM 739 O O . GLN A 1 90 ? 12.992 6.888 -4.545 1.00 94.00 90 GLN A O 1
ATOM 744 N N . ALA A 1 91 ? 12.259 8.372 -3.015 1.00 91.12 91 ALA A N 1
ATOM 745 C CA . ALA A 1 91 ? 13.098 9.475 -3.471 1.00 91.12 91 ALA A CA 1
ATOM 746 C C . ALA A 1 91 ? 14.597 9.117 -3.432 1.00 91.12 91 ALA A C 1
ATOM 748 O O . ALA A 1 91 ? 15.337 9.424 -4.369 1.00 91.12 91 ALA A O 1
ATOM 749 N N . LEU A 1 92 ? 15.057 8.417 -2.386 1.00 82.69 92 LEU A N 1
ATOM 750 C CA . LEU A 1 92 ? 16.438 7.931 -2.309 1.00 82.69 92 LEU A CA 1
ATOM 751 C C . LEU A 1 92 ? 16.765 6.906 -3.400 1.00 82.69 92 LEU A C 1
ATOM 753 O O . LEU A 1 92 ? 17.813 7.021 -4.032 1.00 82.69 92 LEU A O 1
ATOM 757 N N . ARG A 1 93 ? 15.874 5.947 -3.676 1.00 83.38 93 ARG A N 1
ATOM 758 C CA . ARG A 1 93 ? 16.074 4.964 -4.758 1.00 83.38 93 ARG A CA 1
ATOM 759 C C . ARG A 1 93 ? 16.145 5.620 -6.131 1.00 83.38 93 ARG A C 1
ATOM 761 O O . ARG A 1 93 ? 16.975 5.242 -6.954 1.00 83.38 93 ARG A O 1
ATOM 768 N N . GLU A 1 94 ? 15.285 6.601 -6.392 1.00 83.00 94 GLU A N 1
ATOM 769 C CA . GLU A 1 94 ? 15.327 7.364 -7.641 1.00 83.00 94 GLU A CA 1
ATOM 770 C C . GLU A 1 94 ? 16.626 8.158 -7.764 1.00 83.00 94 GLU A C 1
ATOM 772 O O . GLU A 1 94 ?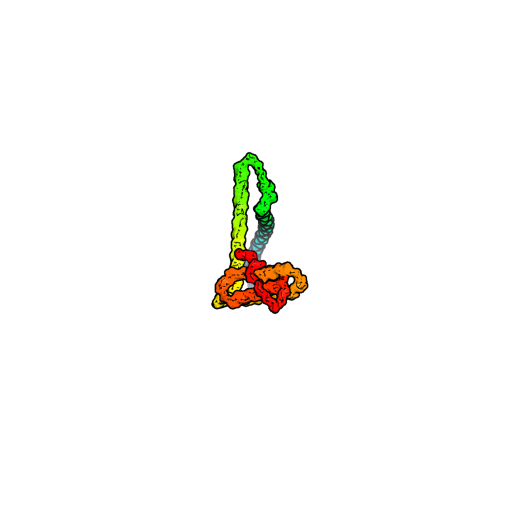 17.254 8.154 -8.825 1.00 83.00 94 GLU A O 1
ATOM 777 N N . ARG A 1 95 ? 17.086 8.766 -6.664 1.00 82.06 95 ARG A N 1
ATOM 778 C CA . ARG A 1 95 ? 18.385 9.436 -6.610 1.00 82.06 95 ARG A CA 1
ATOM 779 C C . ARG A 1 95 ? 19.531 8.464 -6.893 1.00 82.06 95 ARG A C 1
ATOM 781 O O . ARG A 1 95 ? 20.370 8.783 -7.725 1.00 82.06 95 ARG A O 1
ATOM 788 N N . GLU A 1 96 ? 19.572 7.292 -6.262 1.00 75.38 96 GLU A N 1
ATOM 789 C CA . GLU A 1 96 ? 20.595 6.267 -6.530 1.00 75.38 96 GLU A CA 1
ATOM 790 C C . GLU A 1 96 ? 20.596 5.838 -7.999 1.00 75.38 96 GLU A C 1
ATOM 792 O O . GLU A 1 96 ? 21.648 5.817 -8.638 1.00 75.38 96 GLU A O 1
ATOM 797 N N . ARG A 1 97 ? 19.414 5.581 -8.569 1.00 78.88 97 ARG A N 1
ATOM 798 C CA . ARG A 1 97 ? 19.266 5.242 -9.987 1.00 78.88 97 ARG A CA 1
ATOM 799 C C . ARG A 1 97 ? 19.828 6.334 -10.897 1.00 78.88 97 ARG A C 1
ATOM 801 O O . ARG A 1 97 ? 20.546 6.030 -11.848 1.00 78.88 97 ARG A O 1
ATOM 808 N N . LEU A 1 98 ? 19.525 7.600 -10.608 1.00 73.38 98 LEU A N 1
ATOM 809 C CA . LEU A 1 98 ? 20.043 8.735 -11.371 1.00 73.38 98 LEU A CA 1
ATOM 810 C C . LEU A 1 98 ? 21.557 8.895 -11.215 1.00 73.38 98 LEU A C 1
ATOM 812 O O . LEU A 1 98 ? 22.226 9.181 -12.201 1.00 73.38 98 LEU A O 1
ATOM 816 N N . LEU A 1 99 ? 22.111 8.669 -10.023 1.00 66.81 99 LEU A N 1
ATOM 817 C CA . LEU A 1 99 ? 23.558 8.718 -9.785 1.00 66.81 99 LEU A CA 1
ATOM 818 C C . LEU A 1 99 ? 24.306 7.599 -10.526 1.00 66.81 99 LEU A C 1
ATOM 820 O O . LEU A 1 99 ? 25.438 7.802 -10.959 1.00 66.81 99 LEU A O 1
ATOM 824 N N . VAL A 1 100 ? 23.689 6.426 -10.692 1.00 67.44 100 VAL A N 1
ATOM 825 C CA . VAL A 1 100 ? 24.252 5.331 -11.498 1.00 67.44 100 VAL A CA 1
ATOM 826 C C . VAL A 1 100 ? 24.179 5.651 -12.993 1.00 67.44 100 VAL A C 1
ATOM 828 O O . VAL A 1 100 ? 25.167 5.453 -13.697 1.00 67.44 100 VAL A O 1
ATOM 831 N N . ALA A 1 101 ? 23.046 6.175 -13.473 1.00 67.44 101 ALA A N 1
ATOM 832 C CA . ALA A 1 101 ? 22.862 6.538 -14.880 1.00 67.44 101 ALA A CA 1
ATOM 833 C C . ALA A 1 101 ? 23.703 7.757 -15.301 1.00 67.44 101 ALA A C 1
ATOM 835 O O . ALA A 1 101 ? 24.168 7.831 -16.437 1.00 67.44 101 ALA A O 1
ATOM 836 N N . PHE A 1 102 ? 23.915 8.698 -14.380 1.00 70.94 102 PHE A N 1
ATOM 837 C CA . PHE A 1 102 ? 24.632 9.949 -14.608 1.00 70.94 102 PHE A CA 1
ATOM 838 C C . PHE A 1 102 ? 25.635 10.204 -13.473 1.00 70.94 102 PHE A C 1
ATOM 840 O O . PHE A 1 102 ? 25.401 11.063 -12.616 1.00 70.94 102 PHE A O 1
ATOM 847 N N . PRO A 1 103 ? 26.774 9.485 -13.463 1.00 60.78 103 PRO A N 1
ATOM 848 C CA . PRO A 1 103 ? 27.799 9.636 -12.432 1.00 60.78 103 PRO A CA 1
ATOM 849 C C . PRO A 1 103 ? 28.239 11.095 -12.262 1.00 60.78 103 PRO A C 1
ATOM 851 O O . PRO A 1 103 ? 28.345 11.570 -11.135 1.00 60.78 103 PRO A O 1
ATOM 854 N N . GLU A 1 104 ? 28.368 11.822 -13.376 1.00 53.66 104 GLU A N 1
ATOM 855 C CA . GLU A 1 104 ? 28.768 13.236 -13.485 1.00 53.66 104 GLU A CA 1
ATOM 856 C C . GLU A 1 104 ? 27.914 14.216 -12.650 1.00 53.66 104 GLU A C 1
ATOM 858 O O . GLU A 1 104 ? 28.366 15.313 -12.333 1.00 53.66 104 GLU A O 1
ATOM 863 N N . LEU A 1 105 ? 26.678 13.846 -12.282 1.00 54.31 105 LEU A N 1
ATOM 864 C CA . LEU A 1 105 ? 25.774 14.685 -11.476 1.00 54.31 105 LEU A CA 1
ATOM 865 C C . LEU A 1 105 ? 26.075 14.623 -9.971 1.00 54.31 105 LEU A C 1
ATOM 867 O O . LEU A 1 105 ? 25.491 15.372 -9.185 1.00 54.31 105 LEU A O 1
ATOM 871 N N . SER A 1 106 ? 26.966 13.726 -9.551 1.00 55.03 106 SER A N 1
ATOM 872 C CA . SER A 1 106 ? 27.390 13.600 -8.163 1.00 55.03 106 SER A CA 1
ATOM 873 C C . SER A 1 106 ? 28.676 14.402 -7.919 1.00 55.03 106 SER A C 1
ATOM 875 O O . SER A 1 106 ? 29.660 14.194 -8.630 1.00 55.03 106 SER A O 1
ATOM 877 N N . PRO A 1 107 ? 28.741 15.269 -6.887 1.00 53.19 107 PRO A N 1
ATOM 878 C CA . PRO A 1 107 ? 29.990 15.945 -6.515 1.00 53.19 107 PRO A CA 1
ATOM 879 C C . PRO A 1 107 ? 31.142 14.965 -6.215 1.00 53.19 107 PRO A C 1
ATOM 881 O O . PRO A 1 107 ? 32.303 15.329 -6.343 1.00 53.19 107 PRO A O 1
ATOM 884 N N . LEU A 1 108 ? 30.802 13.720 -5.850 1.00 48.03 108 LEU A N 1
ATOM 885 C CA . LEU A 1 108 ? 31.707 12.604 -5.543 1.00 48.03 108 LEU A CA 1
ATOM 886 C C . LEU A 1 108 ? 32.214 11.824 -6.774 1.00 48.03 108 LEU A C 1
ATOM 888 O O . LEU A 1 108 ? 33.150 11.046 -6.632 1.00 48.03 108 LEU A O 1
ATOM 892 N N . ALA A 1 109 ? 31.610 11.967 -7.961 1.00 46.69 109 ALA A N 1
ATOM 893 C CA . ALA A 1 109 ? 32.142 11.352 -9.189 1.00 46.69 109 ALA A CA 1
ATOM 894 C C . ALA A 1 109 ? 33.185 12.223 -9.884 1.00 46.69 109 ALA A C 1
ATOM 896 O O . ALA A 1 109 ? 33.913 11.732 -10.747 1.00 46.69 109 ALA A O 1
ATOM 897 N N . GLN A 1 110 ? 33.294 13.493 -9.494 1.00 52.91 110 GLN A N 1
ATOM 898 C CA . GLN A 1 110 ? 34.540 14.206 -9.709 1.00 52.91 110 GLN A CA 1
ATOM 899 C C . GLN A 1 110 ? 35.596 13.523 -8.837 1.00 52.91 110 GLN A C 1
ATOM 901 O O . GLN A 1 110 ? 35.294 13.231 -7.680 1.00 52.91 110 GLN A O 1
ATOM 906 N N . PRO A 1 111 ? 36.807 13.246 -9.348 1.00 53.28 111 PRO A N 1
ATOM 907 C CA . PRO A 1 111 ? 37.877 12.674 -8.545 1.00 53.28 111 PRO A CA 1
ATOM 908 C C . PRO A 1 111 ? 38.282 13.683 -7.461 1.00 53.28 111 PRO A C 1
ATOM 910 O O . PRO A 1 111 ? 39.200 14.483 -7.633 1.00 53.28 111 PRO A O 1
ATOM 913 N N . GLN A 1 112 ? 37.557 13.681 -6.346 1.00 58.16 112 GLN A N 1
ATOM 914 C CA . GLN A 1 112 ? 37.901 14.418 -5.146 1.00 58.16 112 GLN A CA 1
ATOM 915 C C . GLN A 1 112 ? 38.902 13.553 -4.402 1.00 58.16 112 GLN A C 1
ATOM 917 O O . GLN A 1 112 ? 38.531 12.660 -3.649 1.00 58.16 112 GLN A O 1
ATOM 922 N N . SER A 1 113 ? 40.187 13.770 -4.682 1.00 67.31 113 SER A N 1
ATOM 923 C CA . SER A 1 113 ? 41.223 13.090 -3.921 1.00 67.31 113 SER A CA 1
ATOM 924 C C . SER A 1 113 ? 41.171 13.587 -2.484 1.00 67.31 113 SER A C 1
ATOM 926 O O . SER A 1 113 ? 41.394 14.770 -2.222 1.00 67.31 113 SER A O 1
ATOM 928 N N . THR A 1 114 ? 40.943 12.677 -1.543 1.00 73.50 114 THR A N 1
ATOM 929 C CA . THR A 1 114 ? 41.025 12.979 -0.110 1.00 73.50 114 THR A CA 1
ATOM 930 C C . THR A 1 114 ? 42.490 13.173 0.329 1.00 73.50 114 THR A C 1
ATOM 932 O O . THR A 1 114 ? 42.779 13.348 1.510 1.00 73.50 114 THR A O 1
ATOM 935 N N . GLY A 1 115 ? 43.452 13.090 -0.605 1.00 72.56 115 GLY A N 1
ATOM 936 C CA . GLY A 1 115 ? 44.892 13.060 -0.339 1.00 72.56 115 GLY A CA 1
ATOM 937 C C . GLY A 1 115 ? 45.392 11.702 0.166 1.00 72.56 115 GLY A C 1
ATOM 938 O O . GLY A 1 115 ? 46.597 11.510 0.313 1.00 72.56 115 GLY A O 1
ATOM 939 N N . ASN A 1 116 ? 44.488 10.742 0.399 1.00 79.38 116 ASN A N 1
ATOM 940 C CA . ASN A 1 116 ? 44.796 9.382 0.827 1.00 79.38 116 ASN A CA 1
ATOM 941 C C . ASN A 1 116 ? 44.293 8.374 -0.214 1.00 79.38 116 ASN A C 1
ATOM 943 O O . ASN A 1 116 ? 43.124 7.993 -0.228 1.00 79.38 116 ASN A O 1
ATOM 947 N N . VAL A 1 117 ? 45.223 7.903 -1.045 1.00 82.75 117 VAL A N 1
ATOM 948 C CA . VAL A 1 117 ? 44.960 7.006 -2.181 1.00 82.75 117 VAL A CA 1
ATOM 949 C C . VAL A 1 117 ? 44.262 5.709 -1.763 1.00 82.75 117 VAL A C 1
ATOM 951 O O . VAL A 1 117 ? 43.438 5.190 -2.511 1.00 82.75 117 VAL A O 1
ATOM 954 N N . LEU A 1 118 ? 44.554 5.182 -0.568 1.00 83.50 118 LEU A N 1
ATOM 955 C CA . LEU A 1 118 ? 43.941 3.939 -0.097 1.00 83.50 118 LEU A CA 1
ATOM 956 C C . LEU A 1 118 ? 42.449 4.137 0.209 1.00 83.50 118 LEU A C 1
ATOM 958 O O . LEU A 1 118 ? 41.626 3.291 -0.142 1.00 83.50 118 LEU A O 1
ATOM 962 N N . LEU A 1 119 ? 42.110 5.273 0.828 1.00 80.62 119 LEU A N 1
ATOM 963 C CA . LEU A 1 119 ? 40.733 5.641 1.154 1.00 80.62 119 LEU A CA 1
ATOM 964 C C . LEU A 1 119 ? 39.927 5.927 -0.121 1.00 80.62 119 LEU A C 1
ATOM 966 O O . LEU A 1 119 ? 38.814 5.424 -0.272 1.00 80.62 119 LEU A O 1
ATOM 970 N N . ASP A 1 120 ? 40.529 6.663 -1.057 1.00 78.12 120 ASP A N 1
ATOM 971 C CA . ASP A 1 120 ? 39.924 7.005 -2.348 1.00 78.12 120 ASP A CA 1
ATOM 972 C C . ASP A 1 120 ? 39.640 5.730 -3.168 1.00 78.12 120 ASP A C 1
ATOM 974 O O . ASP A 1 120 ? 38.545 5.545 -3.702 1.00 78.12 120 ASP A O 1
ATOM 978 N N . MET A 1 121 ? 40.587 4.783 -3.207 1.00 81.44 121 MET A N 1
ATOM 979 C CA . MET A 1 121 ? 40.413 3.513 -3.921 1.00 81.44 121 MET A CA 1
ATOM 980 C C . MET A 1 121 ? 39.328 2.633 -3.287 1.00 81.44 121 MET A C 1
ATOM 982 O O . MET A 1 121 ? 38.555 1.990 -4.000 1.00 81.44 121 MET A O 1
ATOM 986 N N . GLN A 1 122 ? 39.223 2.625 -1.957 1.00 82.25 122 GLN A N 1
ATOM 987 C CA . GLN A 1 122 ? 38.170 1.897 -1.253 1.00 82.25 122 GLN A CA 1
ATOM 988 C C . GLN A 1 122 ? 36.778 2.470 -1.559 1.00 82.25 122 GLN A C 1
ATOM 990 O O . GLN A 1 122 ? 35.851 1.706 -1.836 1.00 82.25 122 GLN A O 1
ATOM 995 N N . GLN A 1 123 ? 36.631 3.797 -1.564 1.00 78.19 123 GLN A N 1
ATOM 996 C CA . GLN A 1 123 ? 35.375 4.460 -1.926 1.00 78.19 123 GLN A CA 1
ATOM 997 C C . GLN A 1 123 ? 34.991 4.183 -3.387 1.00 78.19 123 GLN A C 1
ATOM 999 O O . GLN A 1 123 ? 33.839 3.852 -3.676 1.00 78.19 123 GLN A O 1
ATOM 1004 N N . GLN A 1 124 ? 35.967 4.219 -4.300 1.00 79.06 124 GLN A N 1
ATOM 1005 C CA . GLN A 1 124 ? 35.765 3.884 -5.712 1.00 79.06 124 GLN A CA 1
ATOM 1006 C C . GLN A 1 124 ? 35.274 2.437 -5.890 1.00 79.06 124 GLN A C 1
ATOM 1008 O O . GLN A 1 124 ? 34.351 2.178 -6.665 1.00 79.06 124 GLN A O 1
ATOM 1013 N N . LEU A 1 125 ? 35.865 1.483 -5.162 1.00 82.31 125 LEU A N 1
ATOM 1014 C CA . LEU A 1 125 ? 35.454 0.077 -5.199 1.00 82.31 125 LEU A CA 1
ATOM 1015 C C . LEU A 1 125 ? 34.033 -0.120 -4.656 1.00 82.31 125 LEU A C 1
ATOM 1017 O O . LEU A 1 125 ? 33.263 -0.876 -5.248 1.00 82.31 125 LEU A O 1
ATOM 1021 N N . GLN A 1 126 ? 33.655 0.582 -3.584 1.00 79.94 126 GLN A N 1
ATOM 1022 C CA . GLN A 1 126 ? 32.283 0.554 -3.063 1.00 79.94 126 GLN A CA 1
ATOM 1023 C C . GLN A 1 126 ? 31.278 1.099 -4.084 1.00 79.94 126 GLN A C 1
ATOM 1025 O O . GLN A 1 126 ? 30.264 0.453 -4.350 1.00 79.94 126 GLN A O 1
ATOM 1030 N N . ALA A 1 127 ? 31.584 2.235 -4.717 1.00 72.25 127 ALA A N 1
ATOM 1031 C CA . ALA A 1 127 ? 30.738 2.811 -5.760 1.00 72.25 127 ALA A CA 1
ATOM 1032 C C . ALA A 1 127 ? 30.587 1.864 -6.963 1.00 72.25 127 ALA A C 1
ATOM 1034 O O . ALA A 1 127 ? 29.483 1.671 -7.474 1.00 72.25 127 ALA A O 1
ATOM 1035 N N . ASN A 1 128 ? 31.679 1.228 -7.391 1.00 80.94 128 ASN A N 1
ATOM 1036 C CA . ASN A 1 128 ? 31.648 0.262 -8.486 1.00 80.94 128 ASN A CA 1
ATOM 1037 C C . ASN A 1 128 ? 30.845 -0.994 -8.131 1.00 80.94 128 ASN A C 1
ATOM 1039 O O . ASN A 1 128 ? 30.090 -1.468 -8.972 1.00 80.94 128 ASN A O 1
ATOM 1043 N N . SER A 1 129 ? 30.940 -1.490 -6.895 1.00 80.44 129 SER A N 1
ATOM 1044 C CA . SER A 1 129 ? 30.128 -2.620 -6.423 1.00 80.44 129 SER A CA 1
ATOM 1045 C C . SER A 1 129 ? 28.626 -2.326 -6.533 1.00 80.44 129 SER A C 1
ATOM 1047 O O . SER A 1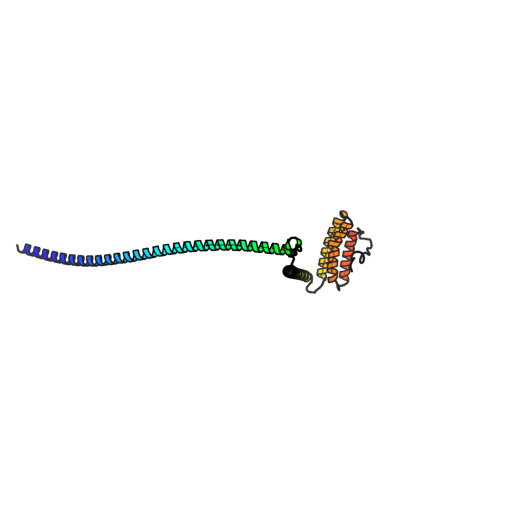 129 ? 27.867 -3.121 -7.084 1.00 80.44 129 SER A O 1
ATOM 1049 N N . ILE A 1 130 ? 28.196 -1.132 -6.109 1.00 76.50 130 ILE A N 1
ATOM 1050 C CA . ILE A 1 130 ? 26.794 -0.701 -6.221 1.00 76.50 130 ILE A CA 1
ATOM 1051 C C . ILE A 1 130 ? 26.364 -0.603 -7.692 1.00 76.50 130 ILE A C 1
ATOM 1053 O O . ILE A 1 130 ? 25.313 -1.127 -8.057 1.00 76.50 130 ILE A O 1
ATOM 1057 N N . ARG A 1 131 ? 27.186 0.014 -8.554 1.00 79.38 131 ARG A N 1
ATOM 1058 C CA . ARG A 1 131 ? 26.900 0.115 -9.998 1.00 79.38 131 ARG A CA 1
ATOM 1059 C C . ARG A 1 131 ? 26.753 -1.258 -10.652 1.00 79.38 131 ARG A C 1
ATOM 1061 O O . ARG A 1 131 ? 25.826 -1.443 -11.433 1.00 79.38 131 ARG A O 1
ATOM 1068 N N . ILE A 1 132 ? 27.635 -2.207 -10.326 1.00 83.25 132 ILE A N 1
ATOM 1069 C CA . ILE A 1 132 ? 27.576 -3.578 -10.851 1.00 83.25 132 ILE A CA 1
ATOM 1070 C C . ILE A 1 132 ? 26.248 -4.234 -10.461 1.00 83.25 132 ILE A C 1
ATOM 1072 O O . ILE A 1 132 ? 25.548 -4.720 -11.343 1.00 83.25 132 ILE A O 1
ATOM 1076 N N . ASN A 1 133 ? 25.841 -4.156 -9.190 1.00 79.56 133 ASN A N 1
ATOM 1077 C CA . ASN A 1 133 ? 24.574 -4.739 -8.730 1.00 79.56 133 ASN A CA 1
ATOM 1078 C C . ASN A 1 133 ? 23.353 -4.158 -9.465 1.00 79.56 133 ASN A C 1
ATOM 1080 O O . ASN A 1 133 ? 22.442 -4.894 -9.848 1.00 79.56 133 ASN A O 1
ATOM 1084 N N . VAL A 1 134 ? 23.330 -2.840 -9.690 1.00 79.19 134 VAL A N 1
ATOM 1085 C CA . VAL A 1 134 ? 22.241 -2.184 -10.433 1.00 79.19 134 VAL A CA 1
ATOM 1086 C C . VAL A 1 134 ? 22.223 -2.645 -11.891 1.00 79.19 134 VAL A C 1
ATOM 1088 O O . VAL A 1 134 ? 21.167 -3.024 -12.396 1.00 79.19 134 VAL A O 1
ATOM 1091 N N . LEU A 1 135 ? 23.384 -2.681 -12.551 1.00 81.69 135 LEU A N 1
ATOM 1092 C CA . LEU A 1 135 ? 23.498 -3.164 -13.930 1.00 81.69 135 LEU A CA 1
ATOM 1093 C C . LEU A 1 135 ? 23.072 -4.633 -14.059 1.00 81.69 135 LEU A C 1
ATOM 1095 O O . LEU A 1 135 ? 22.374 -4.993 -15.005 1.00 81.69 135 LEU A O 1
ATOM 1099 N N . GLU A 1 136 ? 23.438 -5.488 -13.106 1.00 87.56 136 GLU A N 1
ATOM 1100 C CA . GLU A 1 136 ? 22.999 -6.885 -13.064 1.00 87.56 136 GLU A CA 1
ATOM 1101 C C . GLU A 1 136 ? 21.477 -7.003 -12.900 1.00 87.56 136 GLU A C 1
ATOM 1103 O O . GLU A 1 136 ? 20.828 -7.788 -13.601 1.00 87.56 136 GLU A O 1
ATOM 1108 N N . GLN A 1 137 ? 20.875 -6.180 -12.037 1.00 85.75 137 GLN A N 1
ATOM 1109 C CA . GLN A 1 137 ? 19.426 -6.145 -11.855 1.00 85.75 137 GLN A CA 1
ATOM 1110 C C . GLN A 1 137 ? 18.699 -5.677 -13.126 1.00 85.75 137 GLN A C 1
ATOM 1112 O O . GLN A 1 137 ? 17.692 -6.284 -13.520 1.00 85.75 137 GLN A O 1
ATOM 1117 N N . GLU A 1 138 ? 19.198 -4.638 -13.796 1.00 85.50 138 GLU A N 1
ATOM 1118 C CA . GLU A 1 138 ? 18.653 -4.170 -15.074 1.00 85.50 138 GLU A CA 1
ATOM 1119 C C . GLU A 1 138 ? 18.786 -5.243 -16.161 1.00 85.50 138 GLU A C 1
ATOM 1121 O O . GLU A 1 138 ? 17.795 -5.569 -16.820 1.00 85.50 138 GLU A O 1
ATOM 1126 N N . ASN A 1 139 ? 19.947 -5.892 -16.270 1.00 89.50 139 ASN A N 1
ATOM 1127 C CA . ASN A 1 139 ? 20.164 -7.008 -17.192 1.00 89.50 139 ASN A CA 1
ATOM 1128 C C . ASN A 1 139 ? 19.184 -8.164 -16.937 1.00 89.50 139 ASN A C 1
ATOM 1130 O O . ASN A 1 139 ? 18.586 -8.681 -17.881 1.00 89.50 139 ASN A O 1
ATOM 1134 N N . SER A 1 140 ? 18.922 -8.521 -15.674 1.00 93.12 140 SER A N 1
ATOM 1135 C CA . SER A 1 140 ? 17.916 -9.542 -15.326 1.00 93.12 140 SER A CA 1
ATOM 1136 C C . SER A 1 140 ? 16.500 -9.165 -15.788 1.00 93.12 140 SER A C 1
ATOM 1138 O O . SER A 1 140 ? 15.670 -10.021 -16.110 1.00 93.12 140 SER A O 1
ATOM 1140 N N . THR A 1 141 ? 16.198 -7.868 -15.798 1.00 92.44 141 THR A N 1
ATOM 1141 C CA . THR A 1 141 ? 14.893 -7.331 -16.191 1.00 92.44 141 THR A CA 1
ATOM 1142 C C . THR A 1 141 ? 14.761 -7.298 -17.713 1.00 92.44 141 THR A C 1
ATOM 1144 O O . THR A 1 141 ? 13.708 -7.653 -18.254 1.00 92.44 141 THR A O 1
ATOM 1147 N N . LEU A 1 142 ? 15.840 -6.945 -18.414 1.00 93.25 142 LEU A N 1
ATOM 1148 C CA . LEU A 1 142 ? 15.926 -7.015 -19.870 1.00 93.25 142 LEU A CA 1
ATOM 1149 C C . LEU A 1 142 ? 15.801 -8.457 -20.369 1.00 93.25 142 LEU A C 1
ATOM 1151 O O . LEU A 1 142 ? 15.008 -8.703 -21.274 1.00 93.25 142 LEU A O 1
ATOM 1155 N N . LEU A 1 143 ? 16.485 -9.416 -19.737 1.00 93.56 143 LEU A N 1
ATOM 1156 C CA . LEU A 1 143 ? 16.373 -10.838 -20.080 1.00 93.56 143 LEU A CA 1
ATOM 1157 C C . LEU A 1 143 ? 14.928 -11.343 -19.968 1.00 93.56 143 LEU A C 1
ATOM 1159 O O . LEU A 1 143 ? 14.409 -11.914 -20.924 1.00 93.56 143 LEU A O 1
ATOM 1163 N N . ARG A 1 144 ? 14.230 -11.035 -18.865 1.00 93.69 144 ARG A N 1
ATOM 1164 C CA . ARG A 1 144 ? 12.796 -11.356 -18.707 1.00 93.69 144 ARG A CA 1
ATOM 1165 C C . ARG A 1 144 ? 11.914 -10.696 -19.767 1.00 93.69 144 ARG A C 1
ATOM 1167 O O . ARG A 1 144 ? 10.899 -11.252 -20.181 1.00 93.69 144 ARG A O 1
ATOM 1174 N N . SER A 1 145 ? 12.259 -9.483 -20.190 1.00 93.38 145 SER A N 1
ATOM 1175 C CA . SER A 1 145 ? 11.514 -8.776 -21.236 1.00 93.38 145 SER A CA 1
ATOM 1176 C C . SER A 1 145 ? 11.735 -9.413 -22.611 1.00 93.38 145 SER A C 1
ATOM 1178 O O . SER A 1 145 ? 10.778 -9.567 -23.370 1.00 93.38 145 SER A O 1
ATOM 1180 N N . LEU A 1 146 ? 12.966 -9.833 -22.913 1.00 92.50 146 LEU A N 1
ATOM 1181 C CA . LEU A 1 146 ? 13.307 -10.566 -24.133 1.00 92.50 146 LEU A CA 1
ATOM 1182 C C . LEU A 1 146 ? 12.627 -11.936 -24.184 1.00 92.50 146 LEU A C 1
ATOM 1184 O O . LEU A 1 146 ? 12.078 -12.286 -25.225 1.00 92.50 146 LEU A O 1
ATOM 1188 N N . GLU A 1 147 ? 12.591 -12.665 -23.069 1.00 92.56 147 GLU A N 1
ATOM 1189 C CA . GLU A 1 147 ? 11.889 -13.948 -22.950 1.00 92.56 147 GLU A CA 1
ATOM 1190 C C . GLU A 1 147 ? 10.405 -13.802 -23.319 1.00 92.56 147 GLU A C 1
ATOM 1192 O O . GLU A 1 147 ? 9.925 -14.458 -24.243 1.00 92.56 147 GLU A O 1
ATOM 1197 N N . LYS A 1 148 ? 9.708 -12.826 -22.721 1.00 92.31 148 LYS A N 1
ATOM 1198 C CA . LYS A 1 148 ? 8.302 -12.518 -23.046 1.00 92.31 148 LYS A CA 1
ATOM 1199 C C . LYS A 1 148 ? 8.087 -12.132 -24.509 1.00 92.31 148 LYS A C 1
ATOM 1201 O O . LYS A 1 148 ? 7.047 -12.442 -25.093 1.00 92.31 148 LYS A O 1
ATOM 1206 N N . LEU A 1 149 ? 9.021 -11.395 -25.112 1.00 87.06 149 LEU A N 1
ATOM 1207 C CA . LEU A 1 149 ? 8.946 -11.058 -26.537 1.00 87.06 149 LEU A CA 1
ATOM 1208 C C . LEU A 1 149 ? 9.155 -12.299 -27.415 1.00 87.06 149 LEU A C 1
ATOM 1210 O O . LEU A 1 149 ? 8.443 -12.458 -28.409 1.00 87.06 149 LEU A O 1
ATOM 1214 N N . GLY A 1 150 ? 10.066 -13.190 -27.022 1.00 82.62 150 GLY A N 1
ATOM 1215 C CA . GLY A 1 150 ? 10.296 -14.483 -27.662 1.00 82.62 150 GLY A CA 1
ATOM 1216 C C . GLY A 1 150 ? 9.055 -15.375 -27.632 1.00 82.62 150 GLY A C 1
ATOM 1217 O O . GLY A 1 150 ? 8.622 -15.849 -28.682 1.00 82.62 150 GLY A O 1
ATOM 1218 N N . GLU A 1 151 ? 8.415 -15.521 -26.470 1.00 84.12 151 GLU A N 1
ATOM 1219 C CA . GLU A 1 151 ? 7.161 -16.274 -26.311 1.00 84.12 151 GLU A CA 1
ATOM 1220 C C . GLU A 1 151 ? 6.053 -15.741 -27.228 1.00 84.12 151 GLU A C 1
ATOM 1222 O O . GLU A 1 151 ? 5.379 -16.502 -27.926 1.00 84.12 151 GLU A O 1
ATOM 1227 N N . ARG A 1 152 ? 5.885 -14.413 -27.294 1.00 80.62 152 ARG A N 1
ATOM 1228 C CA . ARG A 1 152 ? 4.904 -13.778 -28.192 1.00 80.62 152 ARG A CA 1
ATOM 1229 C C . ARG A 1 152 ? 5.211 -14.055 -29.660 1.00 80.62 152 ARG A C 1
ATOM 1231 O O . ARG A 1 152 ? 4.289 -14.307 -30.436 1.00 80.62 152 ARG A O 1
ATOM 1238 N N . ALA A 1 153 ? 6.482 -14.002 -30.055 1.00 74.12 153 ALA A N 1
ATOM 1239 C CA . ALA A 1 153 ? 6.899 -14.304 -31.420 1.00 74.12 153 ALA A CA 1
ATOM 1240 C C . ALA A 1 153 ? 6.621 -15.774 -31.780 1.00 74.12 153 ALA A C 1
ATOM 1242 O O . ALA A 1 153 ? 6.055 -16.040 -32.842 1.00 74.12 153 ALA A O 1
ATOM 1243 N N . GLN A 1 154 ? 6.925 -16.711 -30.876 1.00 70.19 154 GLN A N 1
ATOM 1244 C CA . GLN A 1 154 ? 6.639 -18.139 -31.047 1.00 70.19 154 GLN A CA 1
ATOM 1245 C C . GLN A 1 154 ? 5.138 -18.422 -31.128 1.00 70.19 154 GLN A C 1
ATOM 1247 O O . GLN A 1 154 ? 4.695 -19.134 -32.026 1.00 70.19 154 GLN A O 1
ATOM 1252 N N . HIS A 1 155 ? 4.337 -17.823 -30.246 1.00 72.81 155 HIS A N 1
ATOM 1253 C CA . HIS A 1 155 ? 2.883 -17.957 -30.275 1.00 72.81 155 HIS A CA 1
ATOM 1254 C C . HIS A 1 155 ? 2.291 -17.424 -31.590 1.00 72.81 155 HIS A C 1
ATOM 1256 O O . HIS A 1 155 ? 1.427 -18.055 -32.200 1.00 72.81 155 HIS A O 1
ATOM 1262 N N . ASN A 1 156 ? 2.790 -16.283 -32.075 1.00 68.81 156 ASN A N 1
ATOM 1263 C CA . ASN A 1 156 ? 2.387 -15.743 -33.370 1.00 68.81 156 ASN A CA 1
ATOM 1264 C C . ASN A 1 156 ? 2.781 -16.675 -34.521 1.00 68.81 156 ASN A C 1
ATOM 1266 O O . ASN A 1 156 ? 1.954 -16.919 -35.392 1.00 68.81 156 ASN A O 1
ATOM 1270 N N . ALA A 1 157 ? 3.999 -17.221 -34.524 1.00 64.62 157 ALA A N 1
ATOM 1271 C CA . ALA A 1 157 ? 4.435 -18.181 -35.536 1.00 64.62 157 ALA A CA 1
ATOM 1272 C C . ALA A 1 157 ? 3.582 -19.462 -35.513 1.00 64.62 157 ALA A C 1
ATOM 1274 O O . ALA A 1 157 ? 3.106 -19.890 -36.562 1.00 64.62 157 ALA A O 1
ATOM 1275 N N . SER A 1 158 ? 3.309 -20.007 -34.323 1.00 66.75 158 SER A N 1
ATOM 1276 C CA . SER A 1 158 ? 2.454 -21.183 -34.112 1.00 66.75 158 SER A CA 1
ATOM 1277 C C . SER A 1 158 ? 1.042 -20.975 -34.665 1.00 66.75 158 SER A C 1
ATOM 1279 O O . SER A 1 158 ? 0.524 -21.826 -35.376 1.00 66.75 158 SER A O 1
ATOM 1281 N N . ARG A 1 159 ? 0.453 -19.786 -34.477 1.00 64.62 159 ARG A N 1
ATOM 1282 C CA . ARG A 1 159 ? -0.853 -19.430 -35.060 1.00 64.62 159 ARG A CA 1
ATOM 1283 C C . ARG A 1 159 ? -0.884 -19.478 -36.597 1.00 64.62 159 ARG A C 1
ATOM 1285 O O . ARG A 1 159 ? -1.956 -19.665 -37.172 1.00 64.62 159 ARG A O 1
ATOM 1292 N N . TYR A 1 160 ? 0.246 -19.263 -37.270 1.00 61.84 160 TYR A N 1
ATOM 1293 C CA . TYR A 1 160 ? 0.337 -19.303 -38.736 1.00 61.84 160 TYR A CA 1
ATOM 1294 C C . TYR A 1 160 ? 0.847 -20.641 -39.285 1.00 61.84 160 TYR A C 1
ATOM 1296 O O . TYR A 1 160 ? 0.810 -20.837 -40.503 1.00 61.84 160 TYR A O 1
ATOM 1304 N N . LEU A 1 161 ? 1.299 -21.551 -38.422 1.00 61.19 161 LEU A N 1
ATOM 1305 C CA . LEU A 1 161 ? 1.617 -22.929 -38.772 1.00 61.19 161 LEU A CA 1
ATOM 1306 C C . LEU A 1 161 ? 0.333 -23.758 -38.646 1.00 61.19 161 LEU A C 1
ATOM 1308 O O . LEU A 1 161 ? -0.254 -23.868 -37.577 1.00 61.19 161 LEU A O 1
ATOM 1312 N N . ASP A 1 162 ? -0.148 -24.297 -39.766 1.00 61.34 162 ASP A N 1
ATOM 1313 C CA . ASP A 1 162 ? -1.299 -25.206 -39.763 1.00 61.34 162 ASP A CA 1
ATOM 1314 C C . ASP A 1 162 ? -0.923 -26.542 -39.086 1.00 61.34 162 ASP A C 1
ATOM 1316 O O . ASP A 1 162 ? 0.254 -26.880 -38.968 1.00 61.34 162 ASP A O 1
ATOM 1320 N N . SER A 1 163 ? -1.923 -27.335 -38.706 1.00 59.22 163 SER A N 1
ATOM 1321 C CA . SER A 1 163 ? -1.850 -28.717 -38.201 1.00 59.22 163 SER A CA 1
ATOM 1322 C C . SER A 1 163 ? -0.929 -29.660 -39.001 1.00 59.22 163 SER A C 1
ATOM 1324 O O . SER A 1 163 ? -0.487 -30.682 -38.486 1.00 59.22 163 SER A O 1
ATOM 1326 N N . THR A 1 164 ? -0.594 -2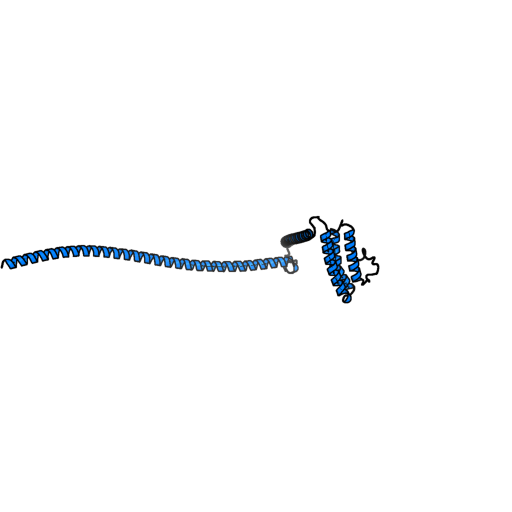9.298 -40.243 1.00 58.16 164 THR A N 1
ATOM 1327 C CA . THR A 1 164 ? 0.333 -30.004 -41.142 1.00 58.16 164 THR A CA 1
ATOM 1328 C C . THR A 1 164 ? 1.776 -29.470 -41.121 1.00 58.16 164 THR A C 1
ATOM 1330 O O . THR A 1 164 ? 2.577 -29.873 -41.961 1.00 58.16 164 THR A O 1
ATOM 1333 N N . LEU A 1 165 ? 2.121 -28.538 -40.216 1.00 61.47 165 LEU A N 1
ATOM 1334 C CA . LEU A 1 165 ? 3.404 -27.805 -40.171 1.00 61.47 165 LEU A CA 1
ATOM 1335 C C . LEU A 1 165 ? 3.776 -27.136 -41.509 1.00 61.47 165 LEU A C 1
ATOM 1337 O O . LEU A 1 165 ? 4.941 -26.890 -41.820 1.00 61.47 165 LEU A O 1
ATOM 1341 N N . SER A 1 166 ? 2.769 -26.829 -42.327 1.00 64.88 166 SER A N 1
ATOM 1342 C CA . SER A 1 166 ? 2.956 -26.237 -43.644 1.00 64.88 166 SER A CA 1
ATOM 1343 C C . SER A 1 166 ? 3.116 -24.721 -43.549 1.00 64.88 166 SER A C 1
ATOM 1345 O O . SER A 1 166 ? 2.208 -24.001 -43.128 1.00 64.88 166 SER A O 1
ATOM 1347 N N . PHE A 1 167 ? 4.236 -24.207 -44.064 1.00 68.62 167 PHE A N 1
ATOM 1348 C CA . PHE A 1 167 ? 4.479 -22.768 -44.229 1.00 68.62 167 PHE A CA 1
ATOM 1349 C C . PHE A 1 167 ? 3.528 -22.090 -45.230 1.00 68.62 167 PHE A C 1
ATOM 1351 O O . PHE A 1 167 ? 3.584 -20.875 -45.417 1.00 68.62 167 PHE A O 1
ATOM 1358 N N . GLN A 1 168 ? 2.630 -22.831 -45.887 1.00 73.06 168 GLN A N 1
ATOM 1359 C CA . GLN A 1 168 ? 1.747 -22.277 -46.909 1.00 73.06 168 GLN A CA 1
ATOM 1360 C C . GLN A 1 168 ? 0.795 -21.206 -46.358 1.00 73.06 168 GLN A C 1
ATOM 1362 O O . GLN A 1 168 ? 0.535 -20.218 -47.050 1.00 73.06 168 GLN A O 1
ATOM 1367 N N . SER A 1 169 ? 0.300 -21.376 -45.128 1.00 73.00 169 SER A N 1
ATOM 1368 C CA . SER A 1 169 ? -0.559 -20.392 -44.457 1.00 73.00 169 SER A CA 1
ATOM 1369 C C . SER A 1 169 ? 0.210 -19.101 -44.149 1.00 73.00 169 SER A C 1
ATOM 1371 O O . SER A 1 169 ? -0.226 -18.018 -44.552 1.00 73.00 169 SER A O 1
ATOM 1373 N N . LEU A 1 170 ? 1.413 -19.220 -43.573 1.00 74.50 170 LEU A N 1
ATOM 1374 C CA . LEU A 1 170 ? 2.323 -18.098 -43.328 1.00 74.50 170 LEU A CA 1
ATOM 1375 C C . LEU A 1 170 ? 2.663 -17.340 -44.623 1.00 74.50 170 LEU A C 1
ATOM 1377 O O . LEU A 1 170 ? 2.516 -16.119 -44.686 1.00 74.50 170 LEU A O 1
ATOM 1381 N N . ILE A 1 171 ? 3.039 -18.057 -45.684 1.00 77.38 171 ILE A N 1
ATOM 1382 C CA . ILE A 1 171 ? 3.388 -17.471 -46.987 1.00 77.38 171 ILE A CA 1
ATOM 1383 C C . ILE A 1 171 ? 2.190 -16.736 -47.583 1.00 77.38 171 ILE A C 1
ATOM 1385 O O . ILE A 1 171 ? 2.337 -15.619 -48.077 1.00 77.38 171 ILE A O 1
ATOM 1389 N N . ASN A 1 172 ? 0.991 -17.319 -47.515 1.00 81.25 172 ASN A N 1
ATOM 1390 C CA . ASN A 1 172 ? -0.224 -16.674 -48.007 1.00 81.25 172 ASN A CA 1
ATOM 1391 C C . ASN A 1 172 ? -0.573 -15.416 -47.196 1.00 81.25 172 ASN A C 1
ATOM 1393 O O . ASN A 1 172 ? -0.963 -14.408 -47.786 1.00 81.25 172 ASN A O 1
ATOM 1397 N N . HIS A 1 173 ? -0.424 -15.455 -45.870 1.00 81.62 173 HIS A N 1
ATOM 1398 C CA . HIS A 1 173 ? -0.658 -14.309 -44.994 1.00 81.62 173 HIS A CA 1
ATOM 1399 C C . HIS A 1 173 ? 0.314 -13.160 -45.286 1.00 81.62 173 HIS A C 1
ATOM 1401 O O . HIS A 1 173 ? -0.130 -12.038 -45.542 1.00 81.62 173 HIS A O 1
ATOM 1407 N N . ILE A 1 174 ? 1.621 -13.450 -45.322 1.00 80.00 174 ILE A N 1
ATOM 1408 C CA . ILE A 1 174 ? 2.659 -12.464 -45.645 1.00 80.00 174 ILE A CA 1
ATOM 1409 C C . ILE A 1 174 ? 2.372 -11.875 -47.018 1.00 80.00 174 ILE A C 1
ATOM 1411 O O . ILE A 1 174 ? 2.186 -10.669 -47.109 1.00 80.00 174 ILE A O 1
ATOM 1415 N N . THR A 1 175 ? 2.208 -12.723 -48.041 1.00 82.88 175 THR A N 1
ATOM 1416 C CA . THR A 1 175 ? 1.928 -12.307 -49.424 1.00 82.88 175 THR A CA 1
ATOM 1417 C C . THR A 1 175 ? 0.731 -11.355 -49.493 1.00 82.88 175 THR A C 1
ATOM 1419 O O . THR A 1 175 ? 0.817 -10.301 -50.124 1.00 82.88 175 THR A O 1
ATOM 1422 N N . ARG A 1 176 ? -0.379 -11.677 -48.812 1.00 85.69 176 ARG A N 1
ATOM 1423 C CA . ARG A 1 176 ? -1.577 -10.820 -48.754 1.00 85.69 176 ARG A CA 1
ATOM 1424 C C . ARG A 1 176 ? -1.291 -9.472 -48.090 1.00 85.69 176 ARG A C 1
ATOM 1426 O O . ARG A 1 176 ? -1.663 -8.441 -48.647 1.00 85.69 176 ARG A O 1
ATOM 1433 N N . SER A 1 177 ? -0.622 -9.476 -46.939 1.00 87.19 177 SER A N 1
ATOM 1434 C CA . SER A 1 177 ? -0.277 -8.261 -46.191 1.00 87.19 177 SER A CA 1
ATOM 1435 C C . SER A 1 177 ? 0.668 -7.349 -46.984 1.00 87.19 177 SER A C 1
ATOM 1437 O O . SER A 1 177 ? 0.430 -6.151 -47.140 1.00 87.19 177 SER A O 1
ATOM 1439 N N . THR A 1 178 ? 1.696 -7.920 -47.608 1.00 87.38 178 THR A N 1
ATOM 1440 C CA . THR A 1 178 ? 2.634 -7.176 -48.450 1.00 87.38 178 THR A CA 1
ATOM 1441 C C . THR A 1 178 ? 1.973 -6.640 -49.720 1.00 87.38 178 THR A C 1
ATOM 1443 O O . THR A 1 178 ? 2.207 -5.487 -50.075 1.00 87.38 178 THR A O 1
ATOM 1446 N N . TYR A 1 179 ? 1.081 -7.395 -50.377 1.00 89.12 179 TYR A N 1
ATOM 1447 C CA . TYR A 1 179 ? 0.311 -6.870 -51.516 1.00 89.12 179 TYR A CA 1
ATOM 1448 C C . TYR A 1 179 ? -0.641 -5.743 -51.114 1.00 89.12 179 TYR A C 1
ATOM 1450 O O . TYR A 1 179 ? -0.827 -4.800 -51.885 1.00 89.12 179 TYR A O 1
ATOM 1458 N N . PHE A 1 180 ? -1.225 -5.804 -49.916 1.00 90.62 180 PHE A N 1
ATOM 1459 C CA . PHE A 1 180 ? -2.029 -4.711 -49.377 1.00 90.62 180 PHE A CA 1
ATOM 1460 C C . PHE A 1 180 ? -1.199 -3.423 -49.248 1.00 90.62 180 PHE A C 1
ATOM 1462 O O . PHE A 1 180 ? -1.610 -2.376 -49.755 1.00 90.62 180 PHE A O 1
ATOM 1469 N N . HIS A 1 181 ? 0.003 -3.506 -48.667 1.00 90.00 181 HIS A N 1
ATOM 1470 C CA . HIS A 1 181 ? 0.919 -2.366 -48.589 1.00 90.00 181 HIS A CA 1
ATOM 1471 C C . HIS A 1 181 ? 1.351 -1.868 -49.973 1.00 90.00 181 HIS A C 1
ATOM 1473 O O . HIS A 1 181 ? 1.272 -0.668 -50.234 1.00 90.00 181 HIS A O 1
ATOM 1479 N N . LEU A 1 182 ? 1.716 -2.765 -50.894 1.00 90.06 182 LEU A N 1
ATOM 1480 C CA . LEU A 1 182 ? 2.081 -2.399 -52.267 1.00 90.06 182 LEU A CA 1
ATOM 1481 C C . LEU A 1 182 ? 0.940 -1.686 -53.000 1.00 90.06 182 LEU A C 1
ATOM 1483 O O . LEU A 1 182 ? 1.183 -0.694 -53.681 1.00 90.06 182 LEU A O 1
ATOM 1487 N N . ARG A 1 183 ? -0.312 -2.131 -52.836 1.00 90.12 183 ARG A N 1
ATOM 1488 C CA . ARG A 1 183 ? -1.478 -1.466 -53.439 1.00 90.12 183 ARG A CA 1
ATOM 1489 C C . ARG A 1 183 ? -1.663 -0.051 -52.895 1.00 90.12 183 ARG A C 1
ATOM 1491 O O . ARG A 1 183 ? -1.976 0.856 -53.664 1.00 90.12 183 ARG A O 1
ATOM 1498 N N . ASN A 1 184 ? -1.453 0.147 -51.597 1.00 91.19 184 ASN A N 1
ATOM 1499 C CA . ASN A 1 184 ? -1.553 1.467 -50.976 1.00 91.19 184 ASN A CA 1
ATOM 1500 C C . ASN A 1 184 ? -0.432 2.396 -51.454 1.00 91.19 184 ASN A C 1
ATOM 1502 O O . ASN A 1 184 ? -0.711 3.513 -51.882 1.00 91.19 184 ASN A O 1
ATOM 1506 N N . ILE A 1 185 ? 0.813 1.914 -51.489 1.00 90.25 185 ILE A N 1
ATOM 1507 C CA . ILE A 1 185 ? 1.947 2.689 -52.007 1.00 90.25 185 ILE A CA 1
ATOM 1508 C C . ILE A 1 185 ? 1.745 2.998 -53.497 1.00 90.25 185 ILE A C 1
ATOM 1510 O O . ILE A 1 185 ? 1.969 4.124 -53.923 1.00 90.25 185 ILE A O 1
ATOM 1514 N N . SER A 1 186 ? 1.246 2.044 -54.290 1.00 88.19 186 SER A N 1
ATOM 1515 C CA . SER A 1 186 ? 0.960 2.248 -55.715 1.00 88.19 186 SER A CA 1
ATOM 1516 C C . SER A 1 186 ? -0.088 3.334 -55.961 1.00 88.19 186 SER A C 1
ATOM 1518 O O . SER A 1 186 ? 0.018 4.042 -56.958 1.00 88.19 186 SER A O 1
ATOM 1520 N N . ARG A 1 187 ? -1.087 3.480 -55.080 1.00 90.50 187 ARG A N 1
ATOM 1521 C CA . ARG A 1 187 ? -2.082 4.564 -55.155 1.00 90.50 187 ARG A CA 1
ATOM 1522 C C . ARG A 1 187 ? -1.479 5.923 -54.813 1.00 90.50 187 ARG A C 1
ATOM 1524 O O . ARG A 1 187 ? -1.842 6.915 -55.431 1.00 90.50 187 ARG A O 1
ATOM 1531 N N . LEU A 1 188 ? -0.561 5.958 -53.849 1.00 89.88 188 LEU A N 1
ATOM 1532 C CA . LEU A 1 188 ? 0.135 7.178 -53.432 1.00 89.88 188 LEU A CA 1
ATOM 1533 C C . LEU A 1 188 ? 1.292 7.550 -54.369 1.00 89.88 188 LEU A C 1
ATOM 1535 O O . LEU A 1 188 ? 1.743 8.690 -54.363 1.00 89.88 188 LEU A O 1
ATOM 1539 N N . ARG A 1 189 ? 1.755 6.613 -55.206 1.00 87.94 189 ARG A N 1
ATOM 1540 C CA . ARG A 1 189 ? 2.933 6.770 -56.066 1.00 87.94 189 ARG A CA 1
ATOM 1541 C C . ARG A 1 189 ? 2.957 8.043 -56.928 1.00 87.94 189 ARG A C 1
ATOM 1543 O O . ARG A 1 189 ? 4.052 8.599 -57.032 1.00 87.94 189 ARG A O 1
ATOM 1550 N N . PRO A 1 190 ? 1.843 8.525 -57.524 1.00 88.94 190 PRO A N 1
ATOM 1551 C CA . PRO A 1 190 ? 1.834 9.768 -58.305 1.00 88.94 190 PRO A CA 1
ATOM 1552 C C . PRO A 1 190 ? 2.189 11.021 -57.493 1.00 88.94 190 PRO A C 1
ATOM 1554 O O . PRO A 1 190 ? 2.638 12.006 -58.065 1.00 88.94 190 PRO A O 1
ATOM 1557 N N . PHE A 1 191 ? 2.013 10.974 -56.171 1.00 91.19 191 PHE A N 1
ATOM 1558 C CA . PHE A 1 191 ? 2.256 12.089 -55.251 1.00 91.19 191 PHE A CA 1
ATOM 1559 C C . PHE A 1 191 ? 3.593 11.972 -54.503 1.00 91.19 191 PHE A C 1
ATOM 1561 O O . PHE A 1 191 ? 3.901 12.804 -53.655 1.00 91.19 191 PHE A O 1
ATOM 1568 N N . LEU A 1 192 ? 4.384 10.931 -54.783 1.00 88.00 192 LEU A N 1
ATOM 1569 C CA . LEU A 1 192 ? 5.626 10.629 -54.075 1.00 88.00 192 LEU A CA 1
ATOM 1570 C C . LEU A 1 192 ? 6.842 10.764 -54.991 1.00 88.00 192 LEU A C 1
ATOM 1572 O O . LEU A 1 192 ? 6.826 10.341 -56.152 1.00 88.00 192 LEU A O 1
ATOM 1576 N N . THR A 1 193 ? 7.942 11.275 -54.436 1.00 89.38 193 THR A N 1
ATOM 1577 C CA . THR A 1 193 ? 9.245 11.226 -55.107 1.00 89.38 193 THR A CA 1
ATOM 1578 C C . THR A 1 193 ? 9.730 9.771 -55.217 1.00 89.38 193 THR A C 1
ATOM 1580 O O . THR A 1 193 ? 9.370 8.936 -54.379 1.00 89.38 193 THR A O 1
ATOM 1583 N N . PRO A 1 194 ? 10.563 9.426 -56.218 1.00 84.38 194 PRO A N 1
ATOM 1584 C CA . PRO A 1 194 ? 11.117 8.075 -56.348 1.00 84.38 194 PRO A CA 1
ATOM 1585 C C . PRO A 1 194 ? 11.854 7.601 -55.087 1.00 84.38 194 PRO A C 1
ATOM 1587 O O . PRO A 1 194 ? 11.717 6.445 -54.693 1.00 84.38 194 PRO A O 1
ATOM 1590 N N . HIS A 1 195 ? 12.572 8.509 -54.418 1.00 84.44 195 HIS A N 1
ATOM 1591 C CA . HIS A 1 195 ? 13.276 8.221 -53.171 1.00 84.44 195 HIS A CA 1
ATOM 1592 C C . HIS A 1 195 ? 12.307 7.914 -52.017 1.00 84.44 195 HIS A C 1
ATOM 1594 O O . HIS A 1 195 ? 12.445 6.884 -51.362 1.00 84.44 195 HIS A O 1
ATOM 1600 N N . ALA A 1 196 ? 11.268 8.733 -51.815 1.00 85.19 196 ALA A N 1
ATOM 1601 C CA . ALA A 1 196 ? 10.263 8.482 -50.780 1.00 85.19 196 ALA A CA 1
ATOM 1602 C C . ALA A 1 196 ? 9.488 7.173 -51.028 1.00 85.19 196 ALA A C 1
ATOM 1604 O O . ALA A 1 196 ? 9.221 6.415 -50.095 1.00 85.19 196 ALA A O 1
ATOM 1605 N N . ALA A 1 197 ? 9.174 6.864 -52.290 1.00 87.44 197 ALA A N 1
ATOM 1606 C CA . ALA A 1 197 ? 8.561 5.592 -52.662 1.00 87.44 197 ALA A CA 1
ATOM 1607 C C . ALA A 1 197 ? 9.481 4.396 -52.353 1.00 87.44 197 ALA A C 1
ATOM 1609 O O . ALA A 1 197 ? 9.001 3.387 -51.841 1.00 87.44 197 ALA A O 1
ATOM 1610 N N . ALA A 1 198 ? 10.790 4.513 -52.606 1.00 86.50 198 ALA A N 1
ATOM 1611 C CA . ALA A 1 198 ? 11.766 3.480 -52.262 1.00 86.50 198 ALA A CA 1
ATOM 1612 C C . ALA A 1 198 ? 11.854 3.246 -50.747 1.00 86.50 198 ALA A C 1
ATOM 1614 O O . ALA A 1 198 ? 11.837 2.096 -50.317 1.00 86.50 198 ALA A O 1
ATOM 1615 N N . VAL A 1 199 ? 11.854 4.309 -49.935 1.00 87.31 199 VAL A N 1
ATOM 1616 C CA . VAL A 1 199 ? 11.855 4.205 -48.463 1.00 87.31 199 VAL A CA 1
ATOM 1617 C C . VAL A 1 199 ? 10.586 3.517 -47.948 1.00 87.31 199 VAL A C 1
ATOM 1619 O O . VAL A 1 199 ? 10.661 2.637 -47.088 1.00 87.31 199 VAL A O 1
ATOM 1622 N N . LEU A 1 200 ? 9.412 3.857 -48.490 1.00 88.88 200 LEU A N 1
ATOM 1623 C CA . LEU A 1 200 ? 8.150 3.208 -48.112 1.00 88.88 200 LEU A CA 1
ATOM 1624 C C . LEU A 1 200 ? 8.102 1.736 -48.526 1.00 88.88 200 LEU A C 1
ATOM 1626 O O . LEU A 1 200 ? 7.655 0.891 -47.754 1.00 88.88 200 LEU A O 1
ATOM 1630 N N . VAL A 1 201 ? 8.578 1.411 -49.727 1.00 88.88 201 VAL A N 1
ATOM 1631 C CA . VAL A 1 201 ? 8.674 0.021 -50.184 1.00 88.88 201 VAL A CA 1
ATOM 1632 C C . VAL A 1 201 ? 9.666 -0.762 -49.322 1.00 88.88 201 VAL A C 1
ATOM 1634 O O . VAL A 1 201 ? 9.341 -1.862 -48.882 1.00 88.88 201 VAL A O 1
ATOM 1637 N N . HIS A 1 202 ? 10.829 -0.195 -49.007 1.00 86.94 202 HIS A N 1
ATOM 1638 C CA . HIS A 1 202 ? 11.821 -0.857 -48.167 1.00 86.94 202 HIS A CA 1
ATOM 1639 C C . HIS A 1 202 ? 11.285 -1.117 -46.753 1.00 86.94 202 HIS A C 1
ATOM 1641 O O . HIS A 1 202 ? 11.282 -2.254 -46.292 1.00 86.94 202 HIS A O 1
ATOM 1647 N N . SER A 1 203 ? 10.754 -0.084 -46.092 1.00 87.75 203 SER A N 1
ATOM 1648 C CA . SER A 1 203 ? 10.257 -0.168 -44.710 1.00 87.75 203 SER A CA 1
ATOM 1649 C C . SER A 1 203 ? 9.020 -1.054 -44.541 1.00 87.75 203 SER A C 1
ATOM 1651 O O . SER A 1 203 ? 8.874 -1.686 -43.495 1.00 87.75 203 SER A O 1
ATOM 1653 N N . LEU A 1 204 ? 8.125 -1.110 -45.535 1.00 86.50 204 LEU A N 1
ATOM 1654 C CA . LEU A 1 204 ? 6.853 -1.832 -45.416 1.00 86.50 204 LEU A CA 1
ATOM 1655 C C . LEU A 1 204 ? 6.832 -3.190 -46.120 1.00 86.50 204 LEU A C 1
ATOM 1657 O O . LEU A 1 204 ? 5.965 -4.011 -45.800 1.00 86.50 204 LEU A O 1
ATOM 1661 N N . VAL A 1 205 ? 7.728 -3.424 -47.078 1.00 85.81 205 VAL A N 1
ATOM 1662 C CA . VAL A 1 205 ? 7.707 -4.617 -47.929 1.00 85.81 205 VAL A CA 1
ATOM 1663 C C . VAL A 1 205 ? 9.027 -5.365 -47.838 1.00 85.81 205 VAL A C 1
ATOM 1665 O O . VAL A 1 205 ? 9.017 -6.502 -47.374 1.00 85.81 205 VAL A O 1
ATOM 1668 N N . THR A 1 206 ? 10.145 -4.748 -48.223 1.00 84.38 206 THR A N 1
ATOM 1669 C CA . THR A 1 206 ? 11.438 -5.446 -48.295 1.00 84.38 206 THR A CA 1
ATOM 1670 C C . THR A 1 206 ? 11.914 -5.913 -46.920 1.00 84.38 206 THR A C 1
ATOM 1672 O O . THR A 1 206 ? 12.141 -7.102 -46.748 1.00 84.38 206 THR A O 1
ATOM 1675 N N . SER A 1 207 ? 11.907 -5.038 -45.908 1.00 82.00 207 SER A N 1
ATOM 1676 C CA . SER A 1 207 ? 12.294 -5.371 -44.525 1.00 82.00 207 SER A CA 1
ATOM 1677 C C . SER A 1 207 ? 11.497 -6.542 -43.940 1.00 82.00 207 SER A C 1
ATOM 1679 O O . SER A 1 207 ? 12.026 -7.373 -43.205 1.00 82.00 207 SER A O 1
ATOM 1681 N N . ARG A 1 208 ? 10.205 -6.630 -44.284 1.00 77.81 208 ARG A N 1
ATOM 1682 C CA . ARG A 1 208 ? 9.338 -7.724 -43.848 1.00 77.81 208 ARG A CA 1
ATOM 1683 C C . ARG A 1 208 ? 9.701 -9.013 -44.554 1.00 77.81 208 ARG A C 1
ATOM 1685 O O . ARG A 1 208 ? 9.760 -10.033 -43.889 1.00 77.81 208 ARG A O 1
ATOM 1692 N N . VAL A 1 209 ? 9.925 -8.980 -45.866 1.00 77.94 209 VAL A N 1
ATOM 1693 C CA . VAL A 1 209 ? 10.354 -10.165 -46.622 1.00 77.94 209 VAL A CA 1
ATOM 1694 C C . VAL A 1 209 ? 11.709 -10.659 -46.108 1.00 77.94 209 VAL A C 1
ATOM 1696 O O . VAL A 1 209 ? 11.837 -11.847 -45.833 1.00 77.94 209 VAL A O 1
ATOM 1699 N N . ASP A 1 210 ? 12.656 -9.753 -45.859 1.00 78.56 210 ASP A N 1
ATOM 1700 C CA . ASP A 1 210 ? 14.000 -10.084 -45.376 1.00 78.56 210 ASP A CA 1
ATOM 1701 C C . ASP A 1 210 ? 13.997 -10.716 -43.985 1.00 78.56 210 ASP A C 1
ATOM 1703 O O . ASP A 1 210 ? 14.696 -11.701 -43.758 1.00 78.56 210 ASP A O 1
ATOM 1707 N N . TYR A 1 211 ? 13.136 -10.238 -43.081 1.00 74.00 211 TYR A N 1
ATOM 1708 C CA . TYR A 1 211 ? 12.936 -10.867 -41.773 1.00 74.00 211 TYR A CA 1
ATOM 1709 C C . TYR A 1 211 ? 12.516 -12.344 -41.883 1.00 74.00 211 TYR A C 1
ATOM 1711 O O . TYR A 1 211 ? 12.909 -13.169 -41.059 1.00 74.00 211 TYR A O 1
ATOM 1719 N N . TRP A 1 212 ? 11.743 -12.699 -42.914 1.00 71.31 212 TRP A N 1
ATOM 1720 C CA . TRP A 1 212 ? 11.299 -14.075 -43.139 1.00 71.31 212 TRP A CA 1
ATOM 1721 C C . TRP A 1 212 ? 12.249 -14.892 -44.015 1.00 71.31 212 TRP A C 1
ATOM 1723 O O . TRP A 1 212 ? 12.095 -16.110 -44.040 1.00 71.31 212 TRP A O 1
ATOM 1733 N N . ASN A 1 213 ? 13.237 -14.294 -44.694 1.00 72.44 213 ASN A N 1
ATOM 1734 C CA . ASN A 1 213 ? 14.182 -15.042 -45.536 1.00 72.44 213 ASN A CA 1
ATOM 1735 C C . ASN A 1 213 ? 14.895 -16.146 -44.736 1.00 72.44 213 ASN A C 1
ATOM 1737 O O . ASN A 1 213 ? 15.002 -17.272 -45.220 1.00 72.44 213 ASN A O 1
ATOM 1741 N N . SER A 1 214 ? 15.267 -15.876 -43.480 1.00 68.94 214 SER A N 1
ATOM 1742 C CA . SER A 1 214 ? 15.856 -16.876 -42.573 1.00 68.94 214 SER A CA 1
ATOM 1743 C C . SER A 1 214 ? 14.894 -18.016 -42.209 1.00 68.94 214 SER A C 1
ATOM 1745 O O . SER A 1 214 ? 15.332 -19.135 -41.962 1.00 68.94 214 SER A O 1
ATOM 1747 N N . LEU A 1 215 ? 13.581 -17.756 -42.191 1.00 64.44 215 LEU A N 1
ATOM 1748 C CA . LEU A 1 215 ? 12.544 -18.738 -41.843 1.00 64.44 215 LEU A CA 1
ATOM 1749 C C . LEU A 1 215 ? 12.004 -19.507 -43.064 1.00 64.44 215 LEU A C 1
ATOM 1751 O O . LEU A 1 215 ? 11.315 -20.511 -42.913 1.00 64.44 215 LEU A O 1
ATOM 1755 N N . LEU A 1 216 ? 12.297 -19.030 -44.276 1.00 63.25 216 LEU A N 1
ATOM 1756 C CA . LEU A 1 216 ? 11.860 -19.612 -45.549 1.00 63.25 216 LEU A CA 1
ATOM 1757 C C . LEU A 1 216 ? 12.904 -20.562 -46.167 1.00 63.25 216 LEU A C 1
ATOM 1759 O O . LEU A 1 216 ? 12.706 -21.056 -47.282 1.00 63.25 216 LEU A O 1
ATOM 1763 N N . PHE A 1 217 ? 13.999 -20.841 -45.456 1.00 62.88 217 PHE A N 1
ATOM 1764 C CA . PHE A 1 217 ? 15.025 -21.784 -45.889 1.00 62.88 217 PHE A CA 1
ATOM 1765 C C . PHE A 1 217 ? 14.435 -23.204 -46.012 1.00 62.88 217 PHE A C 1
ATOM 1767 O O . PHE A 1 217 ? 13.976 -23.783 -45.031 1.00 62.88 217 PHE A O 1
ATOM 1774 N N . GLY A 1 218 ? 14.415 -23.760 -47.231 1.00 62.72 218 GLY A N 1
ATOM 1775 C CA . GLY A 1 218 ? 13.897 -25.111 -47.514 1.00 62.72 218 GLY A CA 1
ATOM 1776 C C . GLY A 1 218 ? 12.441 -25.199 -48.007 1.00 62.72 218 GLY A C 1
ATOM 1777 O O . GLY A 1 218 ? 11.910 -26.298 -48.156 1.00 62.72 218 GLY A O 1
ATOM 1778 N N . VAL A 1 219 ? 11.777 -24.073 -48.291 1.00 66.25 219 VAL A N 1
ATOM 1779 C CA . VAL A 1 219 ? 10.394 -24.046 -48.810 1.00 66.25 219 VAL A CA 1
ATOM 1780 C C . VAL A 1 219 ? 10.338 -24.408 -50.314 1.00 66.25 219 VAL A C 1
ATOM 1782 O O . VAL A 1 219 ? 11.229 -24.028 -51.073 1.00 66.25 219 VAL A O 1
ATOM 1785 N N . PRO A 1 220 ? 9.282 -25.095 -50.810 1.00 68.62 220 PRO A N 1
ATOM 1786 C CA . PRO A 1 220 ? 9.147 -25.469 -52.223 1.00 68.62 220 PRO A CA 1
ATOM 1787 C C . PRO A 1 220 ? 9.190 -24.283 -53.209 1.00 68.62 220 PRO A C 1
ATOM 1789 O O . PRO A 1 220 ? 8.544 -23.252 -53.002 1.00 68.62 220 PRO A O 1
ATOM 1792 N N . ASN A 1 221 ? 9.847 -24.490 -54.361 1.00 65.69 221 ASN A N 1
ATOM 1793 C CA . ASN A 1 221 ? 10.089 -23.496 -55.428 1.00 65.69 221 ASN A CA 1
ATOM 1794 C C . ASN A 1 221 ? 8.853 -22.695 -55.884 1.00 65.69 221 ASN A C 1
ATOM 1796 O O . ASN A 1 221 ? 8.964 -21.533 -56.275 1.00 65.69 221 ASN A O 1
ATOM 1800 N N . LYS A 1 222 ? 7.651 -23.280 -55.805 1.00 69.00 222 LYS A N 1
ATOM 1801 C CA . LYS A 1 222 ? 6.393 -22.594 -56.157 1.00 69.00 222 LYS A CA 1
ATOM 1802 C C . LYS A 1 222 ? 6.114 -21.378 -55.264 1.00 69.00 222 LYS A C 1
ATOM 1804 O O . LYS A 1 222 ? 5.517 -20.407 -55.724 1.00 69.00 222 LYS A O 1
ATOM 1809 N N . SER A 1 223 ? 6.528 -21.424 -54.001 1.00 68.00 223 SER A N 1
ATOM 1810 C CA . SER A 1 223 ? 6.350 -20.327 -53.048 1.00 68.00 223 SER A CA 1
ATOM 1811 C C . SER A 1 223 ? 7.427 -19.257 -53.186 1.00 68.00 223 SER A C 1
ATOM 1813 O O . SER A 1 223 ? 7.107 -18.074 -53.093 1.00 68.00 223 SER A O 1
ATOM 1815 N N . LEU A 1 224 ? 8.664 -19.653 -53.504 1.00 71.06 224 LEU A N 1
ATOM 1816 C CA . LEU A 1 224 ? 9.741 -18.717 -53.845 1.00 71.06 224 LEU A CA 1
ATOM 1817 C C . LEU A 1 224 ? 9.363 -17.866 -55.062 1.00 71.06 224 LEU A C 1
ATOM 1819 O O . LEU A 1 224 ? 9.505 -16.647 -55.039 1.00 71.06 224 LEU A O 1
ATOM 1823 N N . HIS A 1 225 ? 8.746 -18.479 -56.076 1.00 77.00 225 HIS A N 1
ATOM 1824 C CA . HIS A 1 225 ? 8.242 -17.747 -57.237 1.00 77.00 225 HIS A CA 1
ATOM 1825 C C . HIS A 1 225 ? 7.184 -16.686 -56.869 1.00 77.00 225 HIS A C 1
ATOM 1827 O O . HIS A 1 225 ? 7.169 -15.600 -57.445 1.00 77.00 225 HIS A O 1
ATOM 1833 N N . LYS A 1 226 ? 6.307 -16.946 -55.885 1.00 76.25 226 LYS A N 1
ATOM 1834 C CA . LYS A 1 226 ? 5.325 -15.947 -55.414 1.00 76.25 226 LYS A CA 1
ATOM 1835 C C . LYS A 1 226 ? 6.004 -14.742 -54.755 1.00 76.25 226 LYS A C 1
ATOM 1837 O O . LYS A 1 226 ? 5.580 -13.612 -54.988 1.00 76.25 226 LYS A O 1
ATOM 1842 N N . LEU A 1 227 ? 7.053 -14.975 -53.967 1.00 76.75 227 LEU A N 1
ATOM 1843 C CA . LEU A 1 227 ? 7.827 -13.910 -53.322 1.00 76.75 227 LEU A CA 1
ATOM 1844 C C . LEU A 1 227 ? 8.628 -13.100 -54.346 1.00 76.75 227 LEU A C 1
ATOM 1846 O O . LEU A 1 227 ? 8.633 -11.872 -54.278 1.00 76.75 227 LEU A O 1
ATOM 1850 N N . GLN A 1 228 ? 9.182 -13.761 -55.363 1.00 79.44 228 GLN A N 1
ATOM 1851 C CA . GLN A 1 228 ? 9.849 -13.085 -56.474 1.00 79.44 228 GLN A CA 1
ATOM 1852 C C . GLN A 1 228 ? 8.896 -12.146 -57.226 1.00 79.44 228 GLN A C 1
ATOM 1854 O O . GLN A 1 228 ? 9.232 -10.997 -57.506 1.00 79.44 228 GLN A O 1
ATOM 1859 N N . LEU A 1 229 ? 7.670 -12.592 -57.525 1.00 81.56 229 LEU A N 1
ATOM 1860 C CA . LEU A 1 229 ? 6.655 -11.737 -58.156 1.00 81.56 229 LEU A CA 1
ATOM 1861 C C . LEU A 1 229 ? 6.315 -10.509 -57.300 1.00 81.56 229 LEU A C 1
ATOM 1863 O O . LEU A 1 229 ? 6.015 -9.435 -57.834 1.00 81.56 229 LEU A O 1
ATOM 1867 N N . LEU A 1 230 ? 6.368 -10.658 -55.980 1.00 82.00 230 LEU A N 1
ATOM 1868 C CA . LEU A 1 230 ? 6.113 -9.581 -55.040 1.00 82.00 230 LEU A CA 1
ATOM 1869 C C . LEU A 1 230 ? 7.238 -8.542 -55.031 1.00 82.00 230 LEU A C 1
ATOM 1871 O O . LEU A 1 230 ? 6.962 -7.347 -55.153 1.00 82.00 230 LEU A O 1
ATOM 1875 N N . GLN A 1 231 ? 8.491 -8.990 -54.972 1.00 81.00 231 GLN A N 1
ATOM 1876 C CA . GLN A 1 231 ? 9.670 -8.127 -55.091 1.00 81.00 231 GLN A CA 1
ATOM 1877 C C . GLN A 1 231 ? 9.703 -7.417 -56.452 1.00 81.00 231 GLN A C 1
ATOM 1879 O O . GLN A 1 231 ? 9.904 -6.205 -56.521 1.00 81.00 231 GLN A O 1
ATOM 1884 N N . ASN A 1 232 ? 9.364 -8.121 -57.534 1.00 83.25 232 ASN A N 1
ATOM 1885 C CA . ASN A 1 232 ? 9.252 -7.526 -58.866 1.00 83.25 232 ASN A CA 1
ATOM 1886 C C . ASN A 1 232 ? 8.149 -6.450 -58.926 1.00 83.25 232 ASN A C 1
ATOM 1888 O O . ASN A 1 232 ? 8.304 -5.432 -59.599 1.00 83.25 232 ASN A O 1
ATOM 1892 N N . SER A 1 233 ? 7.033 -6.643 -58.214 1.00 83.44 233 SER A N 1
ATOM 1893 C CA . SER A 1 233 ? 5.953 -5.646 -58.105 1.00 83.4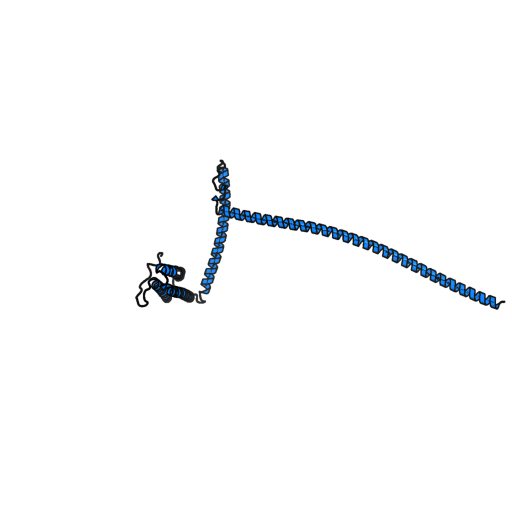4 233 SER A CA 1
ATOM 1894 C C . SER A 1 233 ? 6.390 -4.414 -57.300 1.00 83.44 233 SER A C 1
ATOM 1896 O O . SER A 1 233 ? 6.052 -3.285 -57.656 1.00 83.44 233 SER A O 1
ATOM 1898 N N . ALA A 1 234 ? 7.178 -4.619 -56.246 1.00 84.88 234 ALA A N 1
ATOM 1899 C CA . ALA A 1 234 ? 7.788 -3.560 -55.449 1.00 84.88 234 ALA A CA 1
ATOM 1900 C C . ALA A 1 234 ? 8.771 -2.718 -56.283 1.00 84.88 234 ALA A C 1
ATOM 1902 O O . ALA A 1 234 ? 8.651 -1.491 -56.338 1.00 84.88 234 ALA A O 1
ATOM 1903 N N . ALA A 1 235 ? 9.657 -3.377 -57.034 1.00 82.88 235 ALA A N 1
ATOM 1904 C CA . ALA A 1 235 ? 10.582 -2.728 -57.959 1.00 82.88 235 ALA A CA 1
ATOM 1905 C C . ALA A 1 235 ? 9.844 -1.928 -59.049 1.00 82.88 235 ALA A C 1
ATOM 1907 O O . ALA A 1 235 ? 10.256 -0.813 -59.381 1.00 82.88 235 ALA A O 1
ATOM 1908 N N . ARG A 1 236 ? 8.712 -2.438 -59.561 1.00 82.19 236 ARG A N 1
ATOM 1909 C CA . ARG A 1 236 ? 7.847 -1.714 -60.516 1.00 82.19 236 ARG A CA 1
ATOM 1910 C C . ARG A 1 236 ? 7.309 -0.409 -59.951 1.00 82.19 236 ARG A C 1
ATOM 1912 O O . ARG A 1 236 ? 7.314 0.599 -60.652 1.00 82.19 236 ARG A O 1
ATOM 1919 N N . ILE A 1 237 ? 6.866 -0.415 -58.695 1.00 83.56 237 ILE A N 1
ATOM 1920 C CA . ILE A 1 237 ? 6.327 0.781 -58.038 1.00 83.56 237 ILE A CA 1
ATOM 1921 C C . ILE A 1 237 ? 7.417 1.840 -57.860 1.00 83.56 237 ILE A C 1
ATOM 1923 O O . ILE A 1 237 ? 7.162 3.014 -58.113 1.00 83.56 237 ILE A O 1
ATOM 1927 N N . ILE A 1 238 ? 8.641 1.448 -57.501 1.00 83.44 238 ILE A N 1
ATOM 1928 C CA . ILE A 1 238 ? 9.765 2.389 -57.377 1.00 83.44 238 ILE A CA 1
ATOM 1929 C C . ILE A 1 238 ? 10.122 2.978 -58.751 1.00 83.44 238 ILE A C 1
ATOM 1931 O O . ILE A 1 238 ? 10.140 4.199 -58.925 1.00 83.44 238 ILE A O 1
ATOM 1935 N N . THR A 1 239 ? 10.341 2.105 -59.737 1.00 80.31 239 THR A N 1
ATOM 1936 C CA . THR A 1 239 ? 10.856 2.460 -61.072 1.00 80.31 239 THR A CA 1
ATOM 1937 C C . THR A 1 239 ? 9.804 3.017 -62.036 1.00 80.31 239 THR A C 1
ATOM 1939 O O . THR A 1 239 ? 10.159 3.440 -63.133 1.00 80.31 239 THR A O 1
ATOM 1942 N N . CYS A 1 240 ? 8.517 3.020 -61.662 1.00 75.38 240 CYS A N 1
ATOM 1943 C CA . CYS A 1 240 ? 7.391 3.367 -62.542 1.00 75.38 240 CYS A CA 1
ATOM 1944 C C . CYS A 1 240 ? 7.406 2.609 -63.882 1.00 75.38 240 CYS A C 1
ATOM 1946 O O . CYS A 1 240 ? 7.002 3.133 -64.922 1.00 75.38 240 CYS A O 1
ATOM 1948 N N . THR A 1 241 ? 7.889 1.366 -63.884 1.00 71.56 241 THR A N 1
ATOM 1949 C CA . THR A 1 241 ? 8.003 0.577 -65.112 1.00 71.56 241 THR A CA 1
ATOM 1950 C C . THR A 1 241 ? 6.633 0.034 -65.550 1.00 71.56 241 THR A C 1
ATOM 1952 O O . THR A 1 241 ? 5.920 -0.578 -64.749 1.00 71.56 241 THR A O 1
ATOM 1955 N N . PRO A 1 242 ? 6.232 0.213 -66.827 1.00 62.44 242 PRO A N 1
ATOM 1956 C CA . PRO A 1 242 ? 4.961 -0.298 -67.334 1.00 62.44 242 PRO A CA 1
ATOM 1957 C C . PRO A 1 242 ? 4.849 -1.820 -67.206 1.00 62.44 242 PRO A C 1
ATOM 1959 O O . PRO A 1 242 ? 5.827 -2.543 -67.403 1.00 62.44 242 PRO A O 1
ATOM 1962 N N . SER A 1 243 ? 3.628 -2.319 -66.974 1.00 60.22 243 SER A N 1
ATOM 1963 C CA . SER A 1 243 ? 3.335 -3.750 -66.756 1.00 60.22 243 SER A CA 1
ATOM 1964 C C . SER A 1 243 ? 3.939 -4.683 -67.829 1.00 60.22 243 SER A C 1
ATOM 1966 O O . SER A 1 243 ? 4.380 -5.787 -67.524 1.00 60.22 243 SER A O 1
ATOM 1968 N N . ARG A 1 244 ? 4.066 -4.201 -69.074 1.00 60.34 244 ARG A N 1
ATOM 1969 C CA . ARG A 1 244 ? 4.481 -4.979 -70.255 1.00 60.34 244 ARG A CA 1
ATOM 1970 C C . ARG A 1 244 ? 5.992 -5.027 -70.527 1.00 60.34 244 ARG A C 1
ATOM 1972 O O . ARG A 1 244 ? 6.397 -5.725 -71.447 1.00 60.34 244 ARG A O 1
ATOM 1979 N N . LYS A 1 245 ? 6.828 -4.291 -69.783 1.00 58.97 245 LYS A N 1
ATOM 1980 C CA . LYS A 1 245 ? 8.292 -4.393 -69.935 1.00 58.97 245 LYS A CA 1
ATOM 1981 C C . LYS A 1 245 ? 8.825 -5.578 -69.124 1.00 58.97 245 LYS A C 1
ATOM 1983 O O . LYS A 1 245 ? 8.389 -5.792 -67.989 1.00 58.97 245 LYS A O 1
ATOM 1988 N N . HIS A 1 246 ? 9.756 -6.334 -69.713 1.00 57.25 246 HIS A N 1
ATOM 1989 C CA . HIS A 1 246 ? 10.507 -7.366 -69.001 1.00 57.25 246 HIS A CA 1
ATOM 1990 C C . HIS A 1 246 ? 11.331 -6.712 -67.895 1.00 57.25 246 HIS A C 1
ATOM 1992 O O . HIS A 1 246 ? 12.046 -5.741 -68.132 1.00 57.25 246 HIS A O 1
ATOM 1998 N N . ILE A 1 247 ? 11.201 -7.241 -66.684 1.00 56.50 247 ILE A N 1
ATOM 1999 C CA . ILE A 1 247 ? 11.965 -6.801 -65.523 1.00 56.50 247 ILE A CA 1
ATOM 2000 C C . ILE A 1 247 ? 12.798 -7.992 -65.083 1.00 56.50 247 ILE A C 1
ATOM 2002 O O . ILE A 1 247 ? 12.263 -8.927 -64.497 1.00 56.50 247 ILE A O 1
ATOM 2006 N N . ASN A 1 248 ? 14.092 -7.935 -65.387 1.00 51.56 248 ASN A N 1
ATOM 2007 C CA . ASN A 1 248 ? 15.119 -8.785 -64.790 1.00 51.56 248 ASN A CA 1
ATOM 2008 C C . ASN A 1 248 ? 15.821 -7.988 -63.690 1.00 51.56 248 ASN A C 1
ATOM 2010 O O . ASN A 1 248 ? 16.996 -7.657 -63.792 1.00 51.56 248 ASN A O 1
ATOM 2014 N N . LEU A 1 249 ? 15.075 -7.606 -62.663 1.00 51.41 249 LEU A N 1
ATOM 2015 C CA . LEU A 1 249 ? 15.638 -6.977 -61.477 1.00 51.41 249 LEU A CA 1
ATOM 2016 C C . LEU A 1 249 ? 15.180 -7.808 -60.290 1.00 51.41 249 LEU A C 1
ATOM 2018 O O . LEU A 1 249 ? 14.021 -7.701 -59.907 1.00 51.41 249 LEU A O 1
ATOM 2022 N N . PHE A 1 250 ? 16.058 -8.666 -59.773 1.00 49.56 250 PHE A N 1
ATOM 2023 C CA . PHE A 1 250 ? 16.660 -8.452 -58.453 1.00 49.56 250 PHE A CA 1
ATOM 2024 C C . PHE A 1 250 ? 17.425 -9.683 -57.965 1.00 49.56 250 PHE A C 1
ATOM 2026 O O . PHE A 1 250 ? 16.824 -10.733 -57.771 1.00 49.56 250 PHE A O 1
ATOM 2033 N N . PHE A 1 251 ? 18.714 -9.483 -57.683 1.00 41.28 251 PHE A N 1
ATOM 2034 C CA . PHE A 1 251 ? 19.339 -9.979 -56.452 1.00 41.28 251 PHE A CA 1
ATOM 2035 C C . PHE A 1 251 ? 20.354 -8.954 -55.898 1.00 41.28 251 PHE A C 1
ATOM 2037 O O . PHE A 1 251 ? 20.401 -8.757 -54.695 1.00 41.28 251 PHE A O 1
ATOM 2044 N N . ASP A 1 252 ? 21.037 -8.162 -56.737 1.00 38.94 252 ASP A N 1
ATOM 2045 C CA . ASP A 1 252 ? 22.251 -7.471 -56.250 1.00 38.94 252 ASP A CA 1
ATOM 2046 C C . ASP A 1 252 ? 22.117 -6.032 -55.712 1.00 38.94 252 ASP A C 1
ATOM 2048 O O . ASP A 1 252 ? 23.067 -5.531 -55.120 1.00 38.94 252 ASP A O 1
ATOM 2052 N N . SER A 1 253 ? 20.995 -5.321 -55.881 1.00 38.81 253 SER A N 1
ATOM 2053 C CA . SER A 1 253 ? 20.954 -3.872 -55.561 1.00 38.81 253 SER A CA 1
ATOM 2054 C C . SER A 1 253 ? 20.048 -3.442 -54.401 1.00 38.81 253 SER A C 1
ATOM 2056 O O . SER A 1 253 ? 19.907 -2.246 -54.162 1.00 38.81 253 SER A O 1
ATOM 2058 N N . PHE A 1 254 ? 19.433 -4.377 -53.665 1.00 39.94 254 PHE A N 1
ATOM 2059 C CA . PHE A 1 254 ? 18.598 -4.058 -52.488 1.00 39.94 254 PHE A CA 1
ATOM 2060 C C . PHE A 1 254 ? 18.986 -4.836 -51.237 1.00 39.94 254 PHE A C 1
ATOM 2062 O O . PHE A 1 254 ? 18.628 -4.413 -50.143 1.00 39.94 254 PHE A O 1
ATOM 2069 N N . THR A 1 255 ? 19.754 -5.911 -51.382 1.00 40.16 255 THR A N 1
ATOM 2070 C CA . THR A 1 255 ? 20.422 -6.605 -50.284 1.00 40.16 255 THR A CA 1
ATOM 2071 C C . THR A 1 255 ? 21.903 -6.254 -50.331 1.00 40.16 255 THR A C 1
ATOM 2073 O O . THR A 1 255 ? 22.756 -7.085 -50.627 1.00 40.16 255 THR A O 1
ATOM 2076 N N . GLY A 1 256 ? 22.225 -4.987 -50.064 1.00 38.34 256 GLY A N 1
ATOM 2077 C CA . GLY A 1 256 ? 23.523 -4.707 -49.462 1.00 38.34 256 GLY A CA 1
ATOM 2078 C C . GLY A 1 256 ? 23.492 -5.361 -48.084 1.00 38.34 256 GLY A C 1
ATOM 2079 O O . GLY A 1 256 ? 22.816 -4.824 -47.212 1.00 38.34 256 GLY A O 1
ATOM 2080 N N . CYS A 1 257 ? 24.138 -6.527 -47.978 1.00 33.09 257 CYS A N 1
ATOM 2081 C CA . CYS A 1 257 ? 24.200 -7.501 -46.873 1.00 33.09 257 CYS A CA 1
ATOM 2082 C C . CYS A 1 257 ? 23.580 -8.860 -47.252 1.00 33.09 257 CYS A C 1
ATOM 2084 O O . CYS A 1 257 ? 22.467 -9.195 -46.845 1.00 33.09 257 CYS A O 1
ATOM 2086 N N . LEU A 1 258 ? 24.353 -9.647 -48.003 1.00 32.69 258 LEU A N 1
ATOM 2087 C CA . LEU A 1 258 ? 24.666 -11.021 -47.603 1.00 32.69 258 LEU A CA 1
ATOM 2088 C C . LEU A 1 258 ? 26.112 -11.032 -47.104 1.00 32.69 258 LEU A C 1
ATOM 2090 O O . LEU A 1 258 ? 26.931 -10.326 -47.738 1.00 32.69 258 LEU A O 1
#

InterPro domains:
  IPR029681 Coiled-coil domain-containing protein 157 [PTHR43696] (1-163)

Foldseek 3Di:
DVVVVVVVVVVVVVVVVVVVVVVVVVVVVVVVVVVVVVVVVVVVVVVVVVVVVVVVVVVVVVVVVVVVVVVVVVVVVVVVVVVVVVVVVVVVVVVLVCCLVCVVVDPLSPQPPPVDPVVSVVVVVVNVVSSVVVVVVVVVVVVVVVVVVVVVVVVVVVVQQPPVSDCPSVLVVLLVQLVVQLVVLLVCLVVDDLVRLLVSCCVRPVVSVVVCPVVCPPPDPVSVVSSVVSVVSSVCSSVVDDPPDDDPDDDPDNPPDD

Radius of gyration: 54.52 Å; chains: 1; bounding box: 130×46×156 Å

pLDDT: mean 82.19, std 15.43, range [32.69, 98.44]

Sequence (258 aa):
MQAKQKSLLERVDALDKECEELQKQLGERDERQIGLQSQLQQMSEEKEELRAQLTQQQDLCLKLQNEKQTLQKHTDELNNCVDELKEYVQALRERERLLVAFPELSPLAQPQSTGNVLLDMQQQLQANSIRINVLEQENSTLLRSLEKLGERAQHNASRYLDSTLSFQSLINHITRSTYFHLRNISRLRPFLTPHAAAVLVHSLVTSRVDYWNSLLFGVPNKSLHKLQLLQNSAARIITCTPSRKHINLFFDSFTGCL

Organism: NCBI:txid106582

Secondary structure (DSSP, 8-state):
-HHHHHHHHHHHHHHHHHHHHHHHHHHHHHHHHHHHHHHHHHHHHHHHHHHHHHHHHHHHHHHHHHHHHHHHHHHHHHHHHHHHHHHHHHHHHHHHHHHHH-GGGSTTTS----S-HHHHHHHHHHHHHHHHHHHHHHHHHHHHHHHHHHHHHHHHHHHHS-TT--THHHHHHHHHHHHHHHHHHHHHGGGS-HHHHHHHHIIIIIHHHHHHHTT-TT--HHHHHHHHHHHHHHHHHHHT--TTS-----STTT----